Protein AF-0000000086678105 (afdb_homodimer)

Sequence (214 aa):
MTADELATETRRLVDRVSTWTPPRWAASSASGTGTRADRFHALVQELADQAADAEDQPRRAVPRLSPDTALPDQLKVVVADLIAAARDDEARLAVATKRVLTTKRALMTADELATETRRLVDRVSTWTPPRWAASSASGTGTRADRFHALVQELADQAADAEDQPRRAVPRLSPDTALPDQLKVVVADLIAAARDDEARLAVATKRVLTTKRAL

Nearest PDB structures (foldseek):
  2qe9-assembly1_B  TM=5.393E-01  e=2.226E+00  Bacillus subtilis
  2qe9-assembly1_B  TM=5.391E-01  e=1.496E+00  Bacillus subtilis
  2qe9-assembly1_A  TM=7.305E-01  e=9.997E+00  Bacillus subtilis
  7r44-assembly1_d  TM=3.262E-01  e=8.588E+00  Bos taurus

pLDDT: mean 85.92, std 9.72, range [52.38, 96.38]

Foldseek 3Di:
DDPVVVVVVVVVVCVVCVPPDPVQQQPADPVRPGGVVVVVLVVVLVVQCVVCVVVVHDRDRDDPPPPVVCVVVVVVVVVVVCCVVCVPPVVVVVVVVVVVVVVVVVD/DDPVVVVVVVVVVCVVCVPPDPVQQQPADPVRPGGVVVVVLVVVLVVQQVVCVVVVHDRDRDDPPPPVVCVVVVVVVVVVVCCVVCVPPVVVVVVVVVVVVVVVVVD

Radius of gyration: 21.3 Å; Cα contacts (8 Å, |Δi|>4): 276; chains: 2; bounding box: 30×63×46 Å

Solvent-accessible surface area (backbone atoms only — not comparable to full-atom values): 11364 Å² total; per-residue (Å²): 83,48,57,66,56,35,53,51,55,50,51,54,49,38,62,65,54,71,75,57,50,57,68,60,36,62,31,69,19,72,80,69,70,56,23,32,41,52,55,51,50,52,50,40,40,53,41,39,36,51,22,21,56,59,61,75,42,79,71,70,87,66,78,70,56,40,22,62,74,50,46,53,62,51,39,54,49,31,50,52,49,25,38,68,49,36,62,85,38,36,67,62,38,36,54,53,38,50,52,53,54,54,48,61,73,39,95,82,46,56,66,55,34,53,50,56,49,50,53,49,35,61,66,52,71,74,59,50,57,68,59,35,63,30,69,19,72,79,69,71,54,23,34,40,52,57,52,50,50,51,40,39,52,42,37,35,52,21,20,56,60,62,75,40,79,70,68,87,67,78,69,56,40,22,61,72,51,47,55,61,51,40,53,50,30,49,52,49,25,38,69,49,37,63,84,38,37,68,61,37,36,53,51,38,50,52,53,54,54,49,61,72,40,94

Secondary structure (DSSP, 8-state):
--HHHHHHHHHHHHHHHTT--HHHHHSBPTTSSSBHHHHHHHHHHHHHHHHHHHTT----PPP---GGGGHHHHHHHHHHHHHHHTTT-HHHHHHHHHHHHHHHHH-/--HHHHHHHHHHHHHHHTT--HHHHHSBPTTSSSBHHHHHHHHHHHHHHHHHHHTTPPP-PPP---GGGGHHHHHHHHHHHHHHHTTT-HHHHHHHHHHHHHHHHH-

Structure (mmCIF, N/CA/C/O backbone):
data_AF-0000000086678105-model_v1
#
loop_
_entity.id
_entity.type
_entity.pdbx_description
1 polymer 'Uncharacterized protein'
#
loop_
_atom_site.group_PDB
_atom_site.id
_atom_site.type_symbol
_atom_site.label_atom_id
_atom_site.label_alt_id
_atom_site.label_comp_id
_atom_site.label_asym_id
_atom_site.label_entity_id
_atom_site.label_seq_id
_atom_site.pdbx_PDB_ins_code
_atom_site.Cartn_x
_atom_site.Cartn_y
_atom_site.Cartn_z
_atom_site.occupancy
_atom_site.B_iso_or_equiv
_atom_site.auth_seq_id
_atom_site.auth_comp_id
_atom_site.auth_asym_id
_atom_site.auth_atom_id
_atom_site.pdbx_PDB_model_num
ATOM 1 N N . MET A 1 1 ? -5.113 26.906 20.422 1 85.31 1 MET A N 1
ATOM 2 C CA . MET A 1 1 ? -5.41 25.484 20.281 1 85.31 1 MET A CA 1
ATOM 3 C C . MET A 1 1 ? -4.34 24.625 20.953 1 85.31 1 MET A C 1
ATOM 5 O O . MET A 1 1 ? -3.154 24.969 20.906 1 85.31 1 MET A O 1
ATOM 9 N N . THR A 1 2 ? -4.887 23.484 21.562 1 91.06 2 THR A N 1
ATOM 10 C CA . THR A 1 2 ? -3.961 22.703 22.375 1 91.06 2 THR A CA 1
ATOM 11 C C . THR A 1 2 ? -3.543 21.438 21.625 1 91.06 2 THR A C 1
ATOM 13 O O . THR A 1 2 ? -4.152 21.078 20.625 1 91.06 2 THR A O 1
ATOM 16 N N . ALA A 1 3 ? -2.412 20.891 22.188 1 92.56 3 ALA A N 1
ATOM 17 C CA . ALA A 1 3 ? -1.951 19.594 21.703 1 92.56 3 ALA A CA 1
ATOM 18 C C . ALA A 1 3 ? -3.043 18.547 21.828 1 92.56 3 ALA A C 1
ATOM 20 O O . ALA A 1 3 ? -3.219 17.703 20.938 1 92.56 3 ALA A O 1
ATOM 21 N N . ASP A 1 4 ? -3.789 18.625 22.875 1 91.31 4 ASP A N 1
ATOM 22 C CA . ASP A 1 4 ? -4.84 17.641 23.125 1 91.31 4 ASP A CA 1
ATOM 23 C C . ASP A 1 4 ? -5.953 17.75 22.094 1 91.31 4 ASP A C 1
ATOM 25 O O . ASP A 1 4 ? -6.527 16.734 21.672 1 91.31 4 ASP A O 1
ATOM 29 N N . GLU A 1 5 ? -6.324 18.938 21.703 1 92.56 5 GLU A N 1
ATOM 30 C CA . GLU A 1 5 ? -7.355 19.141 20.688 1 92.56 5 GLU A CA 1
ATOM 31 C C . GLU A 1 5 ? -6.922 18.562 19.344 1 92.56 5 GLU A C 1
ATOM 33 O O . GLU A 1 5 ? -7.707 17.906 18.672 1 92.56 5 GLU A O 1
ATOM 38 N N . LEU A 1 6 ? -5.684 18.828 18.984 1 93.88 6 LEU A N 1
ATOM 39 C CA . LEU A 1 6 ? -5.156 18.266 17.75 1 93.88 6 LEU A CA 1
ATOM 40 C C . LEU A 1 6 ? -5.168 16.734 17.797 1 93.88 6 LEU A C 1
ATOM 42 O O . LEU A 1 6 ? -5.613 16.094 16.844 1 93.88 6 LEU A O 1
ATOM 46 N N . ALA A 1 7 ? -4.738 16.141 18.875 1 92 7 ALA A N 1
ATOM 47 C CA . ALA A 1 7 ? -4.723 14.695 19.047 1 92 7 ALA A CA 1
ATOM 48 C C . ALA A 1 7 ? -6.129 14.117 18.953 1 92 7 ALA A C 1
ATOM 50 O O . ALA A 1 7 ? -6.336 13.078 18.312 1 92 7 ALA A O 1
ATOM 51 N N . THR A 1 8 ? -7.145 14.781 19.469 1 93.94 8 THR A N 1
ATOM 52 C CA . THR A 1 8 ? -8.531 14.328 19.469 1 93.94 8 THR A CA 1
ATOM 53 C C . THR A 1 8 ? -9.109 14.344 18.062 1 93.94 8 THR A C 1
ATOM 55 O O . THR A 1 8 ? -9.688 13.352 17.609 1 93.94 8 THR A O 1
ATOM 58 N N . GLU A 1 9 ? -8.914 15.438 17.312 1 93.62 9 GLU A N 1
ATOM 59 C CA . GLU A 1 9 ? -9.461 15.531 15.953 1 93.62 9 GLU A CA 1
ATOM 60 C C . GLU A 1 9 ? -8.758 14.562 15.008 1 93.62 9 GLU A C 1
ATOM 62 O O . GLU A 1 9 ? -9.383 14 14.109 1 93.62 9 GLU A O 1
ATOM 67 N N . THR A 1 10 ? -7.453 14.359 15.289 1 93.69 10 THR A N 1
ATOM 68 C CA . THR A 1 10 ? -6.711 13.375 14.516 1 93.69 10 THR A CA 1
ATOM 69 C C . THR A 1 10 ? -7.262 11.969 14.758 1 93.69 10 THR A C 1
ATOM 71 O O . THR A 1 10 ? -7.496 11.211 13.812 1 93.69 10 THR A O 1
ATOM 74 N N . ARG A 1 11 ? -7.52 11.57 15.961 1 90.5 11 ARG A N 1
ATOM 75 C CA . ARG A 1 11 ? -8.094 10.273 16.297 1 90.5 11 ARG A CA 1
ATOM 76 C C . ARG A 1 11 ? -9.445 10.078 15.625 1 90.5 11 ARG A C 1
ATOM 78 O O . ARG A 1 11 ? -9.727 9.008 15.078 1 90.5 11 ARG A O 1
ATOM 85 N N . ARG A 1 12 ? -10.336 11.07 15.602 1 91.56 12 ARG A N 1
ATOM 86 C CA . ARG A 1 12 ? -11.656 11 14.977 1 91.56 12 ARG A CA 1
ATOM 87 C C . ARG A 1 12 ? -11.531 10.766 13.477 1 91.56 12 ARG A C 1
ATOM 89 O O . ARG A 1 12 ? -12.273 9.961 12.906 1 91.56 12 ARG A O 1
ATOM 96 N N . LEU A 1 13 ? -10.57 11.508 12.891 1 91.94 13 LEU A N 1
ATOM 97 C CA . LEU A 1 13 ? -10.367 11.344 11.453 1 91.94 13 LEU A CA 1
ATOM 98 C C . LEU A 1 13 ? -9.852 9.938 11.141 1 91.94 13 LEU A C 1
ATOM 100 O O . LEU A 1 13 ? -10.352 9.281 10.227 1 91.94 13 LEU A O 1
ATOM 104 N N . VAL A 1 14 ? -8.914 9.469 11.922 1 86.12 14 VAL A N 1
ATOM 105 C CA . VAL A 1 14 ? -8.336 8.148 11.711 1 86.12 14 VAL A CA 1
ATOM 106 C C . VAL A 1 14 ? -9.414 7.082 11.898 1 86.12 14 VAL A C 1
ATOM 108 O O . VAL A 1 14 ? -9.531 6.164 11.078 1 86.12 14 VAL A O 1
ATOM 111 N N . ASP A 1 15 ? -10.273 7.195 12.867 1 85.44 15 ASP A N 1
ATOM 112 C CA . ASP A 1 15 ? -11.367 6.266 13.109 1 85.44 15 ASP A CA 1
ATOM 113 C C . ASP A 1 15 ? -12.32 6.223 11.922 1 85.44 15 ASP A C 1
ATOM 115 O O . ASP A 1 15 ? -12.789 5.148 11.531 1 85.44 15 ASP A O 1
ATOM 119 N N . ARG A 1 16 ? -12.594 7.352 11.336 1 85.94 16 ARG A N 1
ATOM 120 C CA . ARG A 1 16 ? -13.523 7.469 10.211 1 85.94 16 ARG A CA 1
ATOM 121 C C . ARG A 1 16 ? -12.992 6.742 8.984 1 85.94 16 ARG A C 1
ATOM 123 O O . ARG A 1 16 ? -13.742 6.051 8.289 1 85.94 16 ARG A O 1
ATOM 130 N N . VAL A 1 17 ? -11.688 6.859 8.805 1 84.94 17 VAL A N 1
ATOM 131 C CA . VAL A 1 17 ? -11.18 6.359 7.531 1 84.94 17 VAL A CA 1
ATOM 132 C C . VAL A 1 17 ? -10.641 4.941 7.711 1 84.94 17 VAL A C 1
ATOM 134 O O . VAL A 1 17 ? -10.398 4.234 6.727 1 84.94 17 VAL A O 1
ATOM 137 N N . SER A 1 18 ? -10.445 4.477 8.93 1 79.69 18 SER A N 1
ATOM 138 C CA . SER A 1 18 ? -9.852 3.17 9.211 1 79.69 18 SER A CA 1
ATOM 139 C C . SER A 1 18 ? -10.766 2.039 8.75 1 79.69 18 SER A C 1
ATOM 141 O O . SER A 1 18 ? -10.32 0.905 8.57 1 79.69 18 SER A O 1
ATOM 143 N N . THR A 1 19 ? -11.977 2.326 8.367 1 80.19 19 THR A N 1
ATOM 144 C CA . THR A 1 19 ? -12.922 1.299 7.934 1 80.19 19 THR A CA 1
ATOM 145 C C . THR A 1 19 ? -13.07 1.311 6.414 1 80.19 19 THR A C 1
ATOM 147 O O . THR A 1 19 ? -13.844 0.53 5.855 1 80.19 19 THR A O 1
ATOM 150 N N . TRP A 1 20 ? -12.312 2.27 5.852 1 79.81 20 TRP A N 1
ATOM 151 C CA . TRP A 1 20 ? -12.492 2.457 4.414 1 79.81 20 TRP A CA 1
ATOM 152 C C . TRP A 1 20 ? -11.836 1.328 3.631 1 79.81 20 TRP A C 1
ATOM 154 O O . TRP A 1 20 ? -10.75 0.858 4 1 79.81 20 TRP A O 1
ATOM 164 N N . THR A 1 21 ? -12.516 0.932 2.543 1 70.94 21 THR A N 1
ATOM 165 C CA . THR A 1 21 ? -11.977 -0.033 1.587 1 70.94 21 THR A CA 1
ATOM 166 C C . THR A 1 21 ? -11.141 0.666 0.521 1 70.94 21 THR A C 1
ATOM 168 O O . THR A 1 21 ? -11.242 1.882 0.345 1 70.94 21 THR A O 1
ATOM 171 N N . PRO A 1 22 ? -10.273 -0.069 -0.138 1 69.56 22 PRO A N 1
ATOM 172 C CA . PRO A 1 22 ? -9.438 0.517 -1.188 1 69.56 22 PRO A CA 1
ATOM 173 C C . PRO A 1 22 ? -10.25 1.267 -2.24 1 69.56 22 PRO A C 1
ATOM 175 O O . PRO A 1 22 ? -9.891 2.385 -2.621 1 69.56 22 PRO A O 1
ATOM 178 N N . PRO A 1 23 ? -11.422 0.822 -2.746 1 69.12 23 PRO A N 1
ATOM 179 C CA . PRO A 1 23 ? -12.195 1.608 -3.709 1 69.12 23 PRO A CA 1
ATOM 180 C C . PRO A 1 23 ? -12.672 2.941 -3.135 1 69.12 23 PRO A C 1
ATOM 182 O O . PRO A 1 23 ? -12.766 3.932 -3.863 1 69.12 23 PRO A O 1
ATOM 185 N N . ARG A 1 24 ? -12.945 2.963 -1.891 1 79.12 24 ARG A N 1
ATOM 186 C CA . ARG A 1 24 ? -13.367 4.211 -1.265 1 79.12 24 ARG A CA 1
ATOM 187 C C . ARG A 1 24 ? -12.219 5.223 -1.236 1 79.12 24 ARG A C 1
ATOM 189 O O . ARG A 1 24 ? -12.438 6.414 -1.462 1 79.12 24 ARG A O 1
ATOM 196 N N . TRP A 1 25 ? -11.031 4.688 -0.966 1 78.88 25 TRP A N 1
ATOM 197 C CA . TRP A 1 25 ? -9.859 5.547 -1.002 1 78.88 25 TRP A CA 1
ATOM 198 C C . TRP A 1 25 ? -9.602 6.062 -2.414 1 78.88 25 TRP A C 1
ATOM 200 O O . TRP A 1 25 ? -9.195 7.211 -2.598 1 78.88 25 TRP A O 1
ATOM 210 N N . ALA A 1 26 ? -9.859 5.297 -3.348 1 76.25 26 ALA A N 1
ATOM 211 C CA . ALA A 1 26 ? -9.562 5.602 -4.746 1 76.25 26 ALA A CA 1
ATOM 212 C C . ALA A 1 26 ? -10.648 6.492 -5.352 1 76.25 26 ALA A C 1
ATOM 214 O O . ALA A 1 26 ? -10.453 7.074 -6.422 1 76.25 26 ALA A O 1
ATOM 215 N N . ALA A 1 27 ? -11.789 6.598 -4.68 1 81.5 27 ALA A N 1
ATOM 216 C CA . ALA A 1 27 ? -12.875 7.434 -5.184 1 81.5 27 ALA A CA 1
ATOM 217 C C . ALA A 1 27 ? -12.469 8.906 -5.219 1 81.5 27 ALA A C 1
ATOM 219 O O . ALA A 1 27 ? -11.523 9.305 -4.535 1 81.5 27 ALA A O 1
ATOM 220 N N . SER A 1 28 ? -13.133 9.57 -6.055 1 81 28 SER A N 1
ATOM 221 C CA . SER A 1 28 ? -12.867 11 -6.18 1 81 28 SER A CA 1
ATOM 222 C C . SER A 1 28 ? -13.195 11.734 -4.883 1 81 28 SER A C 1
ATOM 224 O O . SER A 1 28 ? -14.172 11.414 -4.203 1 81 28 SER A O 1
ATOM 226 N N . SER A 1 29 ? -12.297 12.711 -4.484 1 76.69 29 SER A N 1
ATOM 227 C CA . SER A 1 29 ? -12.578 13.578 -3.348 1 76.69 29 SER A CA 1
ATOM 228 C C . SER A 1 29 ? -13.734 14.523 -3.652 1 76.69 29 SER A C 1
ATOM 230 O O . SER A 1 29 ? -14.078 14.734 -4.816 1 76.69 29 SER A O 1
ATOM 232 N N . ALA A 1 30 ? -14.375 14.961 -2.682 1 77.25 30 ALA A N 1
ATOM 233 C CA . ALA A 1 30 ? -15.523 15.852 -2.836 1 77.25 30 ALA A CA 1
ATOM 234 C C . ALA A 1 30 ? -15.117 17.141 -3.555 1 77.25 30 ALA A C 1
ATOM 236 O O . ALA A 1 30 ? -15.953 17.781 -4.203 1 77.25 30 ALA A O 1
ATOM 237 N N . SER A 1 31 ? -13.898 17.406 -3.484 1 67.88 31 SER A N 1
ATOM 238 C CA . SER A 1 31 ? -13.438 18.656 -4.102 1 67.88 31 SER A CA 1
ATOM 239 C C . SER A 1 31 ? -13.242 18.484 -5.605 1 67.88 31 SER A C 1
ATOM 241 O O . SER A 1 31 ? -13.07 19.469 -6.328 1 67.88 31 SER A O 1
ATOM 243 N N . GLY A 1 32 ? -13.391 17.25 -6.16 1 68.69 32 GLY A N 1
ATOM 244 C CA . GLY A 1 32 ? -13.336 16.938 -7.578 1 68.69 32 GLY A CA 1
ATOM 245 C C . GLY A 1 32 ? -11.914 16.766 -8.102 1 68.69 32 GLY A C 1
ATOM 246 O O . GLY A 1 32 ? -11.711 16.344 -9.242 1 68.69 32 GLY A O 1
ATOM 247 N N . THR A 1 33 ? -10.891 17.203 -7.301 1 72.94 33 THR A N 1
ATOM 248 C CA . THR A 1 33 ? -9.531 17.031 -7.793 1 72.94 33 THR A CA 1
ATOM 249 C C . THR A 1 33 ? -8.82 15.906 -7.059 1 72.94 33 THR A C 1
ATOM 251 O O . THR A 1 33 ? -8.578 15.992 -5.852 1 72.94 33 THR A O 1
ATOM 254 N N . GLY A 1 34 ? -8.703 14.898 -7.777 1 75.56 34 GLY A N 1
ATOM 255 C CA . GLY A 1 34 ? -7.949 13.773 -7.242 1 75.56 34 GLY A CA 1
ATOM 256 C C . GLY A 1 34 ? -8.805 12.82 -6.422 1 75.56 34 GLY A C 1
ATOM 257 O O . GLY A 1 34 ? -10.016 13 -6.316 1 75.56 34 GLY A O 1
ATOM 258 N N . THR A 1 35 ? -8.172 11.836 -5.773 1 79.19 35 THR A N 1
ATOM 259 C CA . THR A 1 35 ? -8.852 10.828 -4.973 1 79.19 35 THR A CA 1
ATOM 260 C C . THR A 1 35 ? -8.875 11.234 -3.5 1 79.19 35 THR A C 1
ATOM 262 O O . THR A 1 35 ? -8.211 12.195 -3.104 1 79.19 35 THR A O 1
ATOM 265 N N . ARG A 1 36 ? -9.711 10.586 -2.738 1 83.88 36 ARG A N 1
ATOM 266 C CA . ARG A 1 36 ? -9.703 10.773 -1.29 1 83.88 36 ARG A CA 1
ATOM 267 C C . ARG A 1 36 ? -8.328 10.461 -0.705 1 83.88 36 ARG A C 1
ATOM 269 O O . ARG A 1 36 ? -7.875 11.133 0.222 1 83.88 36 ARG A O 1
ATOM 276 N N . ALA A 1 37 ? -7.605 9.5 -1.325 1 82.81 37 ALA A N 1
ATOM 277 C CA . ALA A 1 37 ? -6.254 9.156 -0.895 1 82.81 37 ALA A CA 1
ATOM 278 C C . ALA A 1 37 ? -5.285 10.312 -1.141 1 82.81 37 ALA A C 1
ATOM 280 O O . ALA A 1 37 ? -4.43 10.602 -0.302 1 82.81 37 ALA A O 1
ATOM 281 N N . ASP A 1 38 ? -5.484 10.953 -2.26 1 82.56 38 ASP A N 1
ATOM 282 C CA . ASP A 1 38 ? -4.637 12.102 -2.574 1 82.56 38 ASP A CA 1
ATOM 283 C C . ASP A 1 38 ? -4.812 13.219 -1.543 1 82.56 38 ASP A C 1
ATOM 285 O O . ASP A 1 38 ? -3.834 13.812 -1.095 1 82.56 38 ASP A O 1
ATOM 289 N N . ARG A 1 39 ? -6.062 13.469 -1.242 1 85.5 39 ARG A N 1
ATOM 290 C CA . ARG A 1 39 ? -6.359 14.516 -0.275 1 85.5 39 ARG A CA 1
ATOM 291 C C . ARG A 1 39 ? -5.801 14.172 1.101 1 85.5 39 ARG A C 1
ATOM 293 O O . ARG A 1 39 ? -5.266 15.039 1.795 1 85.5 39 ARG A O 1
ATOM 300 N N . PHE A 1 40 ? -5.922 12.953 1.5 1 87.5 40 PHE A N 1
ATOM 301 C CA . PHE A 1 40 ? -5.406 12.508 2.789 1 87.5 40 PHE A CA 1
ATOM 302 C C . PHE A 1 40 ? -3.885 12.578 2.814 1 87.5 40 PHE A C 1
ATOM 304 O O . PHE A 1 40 ? -3.297 13.047 3.791 1 87.5 40 PHE A O 1
ATOM 311 N N . HIS A 1 41 ? -3.217 12.156 1.75 1 86.81 41 HIS A N 1
ATOM 312 C CA . HIS A 1 41 ? -1.762 12.219 1.661 1 86.81 41 HIS A CA 1
ATOM 313 C C . HIS A 1 41 ? -1.267 13.664 1.729 1 86.81 41 HIS A C 1
ATOM 315 O O . HIS A 1 41 ? -0.236 13.938 2.348 1 86.81 41 HIS A O 1
ATOM 321 N N . ALA A 1 42 ? -1.965 14.57 1.117 1 88.25 42 ALA A N 1
ATOM 322 C CA . ALA A 1 42 ? -1.606 15.984 1.185 1 88.25 42 ALA A CA 1
ATOM 323 C C . ALA A 1 42 ? -1.628 16.484 2.625 1 88.25 42 ALA A C 1
ATOM 325 O O . ALA A 1 42 ? -0.757 17.25 3.033 1 88.25 42 ALA A O 1
ATOM 326 N N . LEU A 1 43 ? -2.639 16.031 3.361 1 92.06 43 LEU A N 1
ATOM 327 C CA . LEU A 1 43 ? -2.684 16.375 4.777 1 92.06 43 LEU A CA 1
ATOM 328 C C . LEU A 1 43 ? -1.451 15.852 5.504 1 92.06 43 LEU A C 1
ATOM 330 O O . LEU A 1 43 ? -0.797 16.594 6.238 1 92.06 43 LEU A O 1
ATOM 334 N N . VAL A 1 44 ? -1.093 14.625 5.32 1 90 44 VAL A N 1
ATOM 335 C CA . VAL A 1 44 ? 0.059 14.008 5.969 1 90 44 VAL A CA 1
ATOM 336 C C . VAL A 1 44 ? 1.324 14.797 5.633 1 90 44 VAL A C 1
ATOM 338 O O . VAL A 1 44 ? 2.109 15.125 6.523 1 90 44 VAL A O 1
ATOM 341 N N . GLN A 1 45 ? 1.49 15.102 4.348 1 89.12 45 GLN A N 1
ATOM 342 C CA . GLN A 1 45 ? 2.664 15.852 3.922 1 89.12 45 GLN A CA 1
ATOM 343 C C . GLN A 1 45 ? 2.719 17.219 4.602 1 89.12 45 GLN A C 1
ATOM 345 O O . GLN A 1 45 ? 3.773 17.641 5.086 1 89.12 45 GLN A O 1
ATOM 350 N N . GLU A 1 46 ? 1.598 17.906 4.594 1 93.94 46 GLU A N 1
ATOM 351 C CA . GLU A 1 46 ? 1.543 19.234 5.195 1 93.94 46 GLU A CA 1
ATOM 352 C C . GLU A 1 46 ? 1.913 19.188 6.672 1 93.94 46 GLU A C 1
ATOM 354 O O . GLU A 1 46 ? 2.664 20.047 7.156 1 93.94 46 GLU A O 1
ATOM 359 N N . LEU A 1 47 ? 1.451 18.234 7.387 1 94.88 47 LEU A N 1
ATOM 360 C CA . LEU A 1 47 ? 1.731 18.172 8.812 1 94.88 47 LEU A CA 1
ATOM 361 C C . LEU A 1 47 ? 3.168 17.719 9.062 1 94.88 47 LEU A C 1
ATOM 363 O O . LEU A 1 47 ? 3.807 18.172 10.016 1 94.88 47 LEU A O 1
ATOM 367 N N . ALA A 1 48 ? 3.701 16.859 8.25 1 92.19 48 ALA A N 1
ATOM 368 C CA . ALA A 1 48 ? 5.117 16.516 8.32 1 92.19 48 ALA A CA 1
ATOM 369 C C . ALA A 1 48 ? 6 17.734 8.102 1 92.19 48 ALA A C 1
ATOM 371 O O . ALA A 1 48 ? 7.004 17.906 8.789 1 92.19 48 ALA A O 1
ATO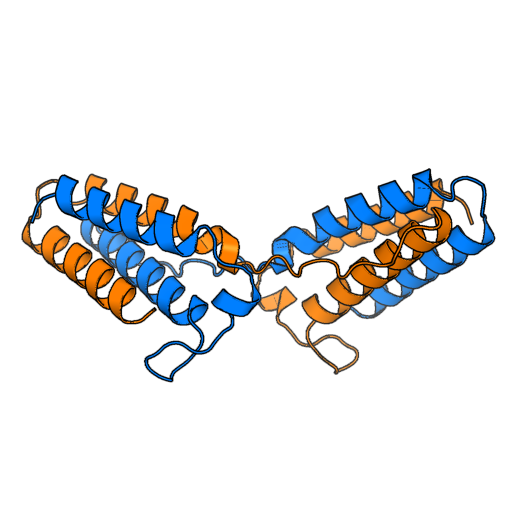M 372 N N . ASP A 1 49 ? 5.598 18.516 7.141 1 93.44 49 ASP A N 1
ATOM 373 C CA . ASP A 1 49 ? 6.328 19.75 6.871 1 93.44 49 ASP A CA 1
ATOM 374 C C . ASP A 1 49 ? 6.32 20.672 8.094 1 93.44 49 ASP A C 1
ATOM 376 O O . ASP A 1 49 ? 7.344 21.266 8.438 1 93.44 49 ASP A O 1
ATOM 380 N N . GLN A 1 50 ? 5.199 20.812 8.711 1 93.31 50 GLN A N 1
ATOM 381 C CA . GLN A 1 50 ? 5.09 21.656 9.898 1 93.31 50 GLN A CA 1
ATOM 382 C C . GLN A 1 50 ? 5.965 21.141 11.031 1 93.31 50 GLN A C 1
ATOM 384 O O . GLN A 1 50 ? 6.578 21.922 11.758 1 93.31 50 GLN A O 1
ATOM 389 N N . ALA A 1 51 ? 6.027 19.844 11.188 1 92.75 51 ALA A N 1
ATOM 390 C CA . ALA A 1 51 ? 6.895 19.25 12.203 1 92.75 51 ALA A CA 1
ATOM 391 C C . ALA A 1 51 ? 8.367 19.5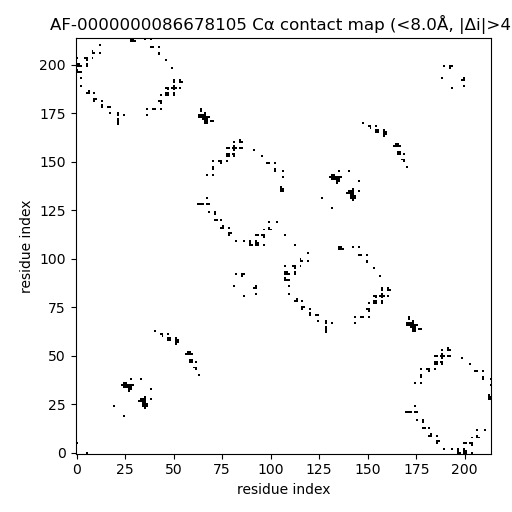31 11.898 1 92.75 51 ALA A C 1
ATOM 393 O O . ALA A 1 51 ? 9.125 19.922 12.797 1 92.75 51 ALA A O 1
ATOM 394 N N . ALA A 1 52 ? 8.703 19.344 10.68 1 92.44 52 ALA A N 1
ATOM 395 C CA . ALA A 1 52 ? 10.078 19.625 10.266 1 92.44 52 ALA A CA 1
ATOM 396 C C . ALA A 1 52 ? 10.438 21.078 10.523 1 92.44 52 ALA A C 1
ATOM 398 O O . ALA A 1 52 ? 11.508 21.375 11.062 1 92.44 52 ALA A O 1
ATOM 399 N N . ASP A 1 53 ? 9.539 22 10.109 1 94.12 53 ASP A N 1
ATOM 400 C CA . ASP A 1 53 ? 9.766 23.438 10.336 1 94.12 53 ASP A CA 1
ATOM 401 C C . ASP A 1 53 ? 9.961 23.734 11.82 1 94.12 53 ASP A C 1
ATOM 403 O O . ASP A 1 53 ? 10.844 24.5 12.188 1 94.12 53 ASP A O 1
ATOM 407 N N . ALA A 1 54 ? 9.156 23.156 12.625 1 92.38 54 ALA A N 1
ATOM 408 C CA . ALA A 1 54 ? 9.203 23.391 14.07 1 92.38 54 ALA A CA 1
ATOM 409 C C . ALA A 1 54 ? 10.531 22.938 14.664 1 92.38 54 ALA A C 1
ATOM 411 O O . ALA A 1 54 ? 11.008 23.516 15.641 1 92.38 54 ALA A O 1
ATOM 412 N N . GLU A 1 55 ? 11.07 21.891 13.992 1 92.88 55 GLU A N 1
ATOM 413 C CA . GLU A 1 55 ? 12.328 21.328 14.477 1 92.88 55 GLU A CA 1
ATOM 414 C C . GLU A 1 55 ? 13.523 21.922 13.727 1 92.88 55 GLU A C 1
ATOM 416 O O . GLU A 1 55 ? 14.664 21.531 13.961 1 92.88 55 GLU A O 1
ATOM 421 N N . ASP A 1 56 ? 13.32 22.828 12.836 1 94.19 56 ASP A N 1
ATOM 422 C CA . ASP A 1 56 ? 14.359 23.406 11.992 1 94.19 56 ASP A CA 1
ATOM 423 C C . ASP A 1 56 ? 15.102 22.328 11.211 1 94.19 56 ASP A C 1
ATOM 425 O O . ASP A 1 56 ? 16.328 22.297 11.203 1 94.19 56 ASP A O 1
ATOM 429 N N . GLN A 1 57 ? 14.32 21.375 10.82 1 90.12 57 GLN A N 1
ATOM 430 C CA . GLN A 1 57 ? 14.82 20.297 9.961 1 90.12 57 GLN A CA 1
ATOM 431 C C . GLN A 1 57 ? 14.336 20.484 8.523 1 90.12 57 GLN A C 1
ATOM 433 O O . GLN A 1 57 ? 13.32 21.141 8.281 1 90.12 57 GLN A O 1
ATOM 438 N N . PRO A 1 58 ? 15.039 20.047 7.535 1 94.06 58 PRO A N 1
ATOM 439 C CA . PRO A 1 58 ? 14.578 20.141 6.148 1 94.06 58 PRO A CA 1
ATOM 440 C C . PRO A 1 58 ? 13.281 19.359 5.914 1 94.06 58 PRO A C 1
ATOM 442 O O . PRO A 1 58 ? 13.086 18.281 6.492 1 94.06 58 PRO A O 1
ATOM 445 N N . ARG A 1 59 ? 12.383 19.984 5.242 1 89.56 59 ARG A N 1
ATOM 446 C CA . ARG A 1 59 ? 11.195 19.266 4.789 1 89.56 59 ARG A CA 1
ATOM 447 C C . ARG A 1 59 ? 11.562 18.109 3.877 1 89.56 59 ARG A C 1
ATOM 449 O O . ARG A 1 59 ? 12.492 18.203 3.078 1 89.56 59 ARG A O 1
ATOM 456 N N . ARG A 1 60 ? 10.93 17 4.156 1 86.19 60 ARG A N 1
ATOM 457 C CA . ARG A 1 60 ? 11.125 15.812 3.33 1 86.19 60 ARG A CA 1
ATOM 458 C C . ARG A 1 60 ? 9.797 15.289 2.791 1 86.19 60 ARG A C 1
ATOM 460 O O . ARG A 1 60 ? 8.758 15.422 3.447 1 86.19 60 ARG A O 1
ATOM 467 N N . ALA A 1 61 ? 9.812 14.797 1.585 1 83.94 61 ALA A N 1
ATOM 468 C CA . ALA A 1 61 ? 8.617 14.18 1.012 1 83.94 61 ALA A CA 1
ATOM 469 C C . ALA A 1 61 ? 8.211 12.938 1.794 1 83.94 61 ALA A C 1
ATOM 471 O O . ALA A 1 61 ? 9.055 12.102 2.123 1 83.94 61 ALA A O 1
ATOM 472 N N . VAL A 1 62 ? 6.902 12.859 2.285 1 78.75 62 VAL A N 1
ATOM 473 C CA . VAL A 1 62 ? 6.387 11.633 2.891 1 78.75 62 VAL A CA 1
ATOM 474 C C . VAL A 1 62 ? 6.121 10.594 1.807 1 78.75 62 VAL A C 1
ATOM 476 O O . VAL A 1 62 ? 5.332 10.828 0.888 1 78.75 62 VAL A O 1
ATOM 479 N N . PRO A 1 63 ? 6.789 9.469 1.922 1 68.25 63 PRO A N 1
ATOM 480 C CA . PRO A 1 63 ? 6.605 8.453 0.882 1 68.25 63 PRO A CA 1
ATOM 481 C C . PRO A 1 63 ? 5.164 7.953 0.797 1 68.25 63 PRO A C 1
ATOM 483 O O . PRO A 1 63 ? 4.488 7.836 1.82 1 68.25 63 PRO A O 1
ATOM 486 N N . ARG A 1 64 ? 4.508 8.031 -0.32 1 63.22 64 ARG A N 1
ATOM 487 C CA . ARG A 1 64 ? 3.23 7.359 -0.524 1 63.22 64 ARG A CA 1
ATOM 488 C C . ARG A 1 64 ? 3.398 5.844 -0.503 1 63.22 64 ARG A C 1
ATOM 490 O O . ARG A 1 64 ? 4.172 5.289 -1.285 1 63.22 64 ARG A O 1
ATOM 497 N N . LEU A 1 65 ? 3.473 5.32 0.688 1 52.44 65 LEU A N 1
ATOM 498 C CA . LEU A 1 65 ? 3.656 3.873 0.743 1 52.44 65 LEU A CA 1
ATOM 499 C C . LEU A 1 65 ? 2.715 3.168 -0.228 1 52.44 65 LEU A C 1
ATOM 501 O O . LEU A 1 65 ? 1.535 3.514 -0.317 1 52.44 65 LEU A O 1
ATOM 505 N N . SER A 1 66 ? 3.168 2.994 -1.303 1 54.06 66 SER A N 1
ATOM 506 C CA . SER A 1 66 ? 2.41 2.312 -2.346 1 54.06 66 SER A CA 1
ATOM 507 C C . SER A 1 66 ? 1.962 0.928 -1.89 1 54.06 66 SER A C 1
ATOM 509 O O . SER A 1 66 ? 2.74 0.185 -1.288 1 54.06 66 SER A O 1
ATOM 511 N N . PRO A 1 67 ? 0.669 0.717 -1.769 1 59.09 67 PRO A N 1
ATOM 512 C CA . PRO A 1 67 ? 0.195 -0.657 -1.585 1 59.09 67 PRO A CA 1
ATOM 513 C C . PRO A 1 67 ? 1.042 -1.68 -2.338 1 59.09 67 PRO A C 1
ATOM 515 O O . PRO A 1 67 ? 1.089 -2.852 -1.955 1 59.09 67 PRO A O 1
ATOM 518 N N . ASP A 1 68 ? 1.813 -1.205 -3.299 1 65.94 68 ASP A N 1
ATOM 519 C CA . ASP A 1 68 ? 2.617 -2.082 -4.145 1 65.94 68 ASP A CA 1
ATOM 520 C C . ASP A 1 68 ? 3.766 -2.705 -3.357 1 65.94 68 ASP A C 1
ATOM 522 O O . ASP A 1 68 ? 4.203 -3.816 -3.662 1 65.94 68 ASP A O 1
ATOM 526 N N . THR A 1 69 ? 3.99 -2.082 -2.135 1 68.19 69 THR A N 1
ATOM 527 C CA . THR A 1 69 ? 5.109 -2.594 -1.354 1 68.19 69 THR A CA 1
ATOM 528 C C . THR A 1 69 ? 4.711 -3.852 -0.589 1 68.19 69 THR A C 1
ATOM 530 O O . THR A 1 69 ? 5.57 -4.598 -0.118 1 68.19 69 THR A O 1
ATOM 533 N N . ALA A 1 70 ? 3.488 -4.172 -0.531 1 71.62 70 ALA A N 1
ATOM 534 C CA . ALA A 1 70 ? 3.025 -5.383 0.137 1 71.62 70 ALA A CA 1
ATOM 535 C C . ALA A 1 70 ? 2.91 -6.543 -0.849 1 71.62 70 ALA A C 1
ATOM 537 O O . ALA A 1 70 ? 2.773 -7.699 -0.443 1 71.62 70 ALA A O 1
ATOM 538 N N . LEU A 1 71 ? 3.059 -6.246 -2.15 1 80.31 71 LEU A N 1
ATOM 539 C CA . LEU A 1 71 ? 2.82 -7.238 -3.191 1 80.31 71 LEU A CA 1
ATOM 540 C C . LEU A 1 71 ? 3.801 -8.398 -3.068 1 80.31 71 LEU A C 1
ATOM 542 O O . LEU A 1 71 ? 3.414 -9.562 -3.215 1 80.31 71 LEU A O 1
ATOM 546 N N . PRO A 1 72 ? 5.09 -8.188 -2.688 1 83.12 72 PRO A N 1
ATOM 547 C CA . PRO A 1 72 ? 6 -9.328 -2.543 1 83.12 72 PRO A CA 1
ATOM 548 C C . PRO A 1 72 ? 5.562 -10.289 -1.444 1 83.12 72 PRO A C 1
ATOM 550 O O . PRO A 1 72 ? 5.594 -11.508 -1.642 1 83.12 72 PRO A O 1
ATOM 553 N N . ASP A 1 73 ? 5.055 -9.812 -0.281 1 80.75 73 ASP A N 1
ATOM 554 C CA . ASP A 1 73 ? 4.59 -10.664 0.804 1 80.75 73 ASP A CA 1
ATOM 555 C C . ASP A 1 73 ? 3.311 -11.406 0.41 1 80.75 73 ASP A C 1
ATOM 557 O O . ASP A 1 73 ? 3.113 -12.562 0.789 1 80.75 73 ASP A O 1
ATOM 561 N N . GLN A 1 74 ? 2.416 -10.711 -0.323 1 82.38 74 GLN A N 1
ATOM 562 C CA . GLN A 1 74 ? 1.217 -11.375 -0.825 1 82.38 74 GLN A CA 1
ATOM 563 C C . GLN A 1 74 ? 1.572 -12.508 -1.786 1 82.38 74 GLN A C 1
ATOM 565 O O . GLN A 1 74 ? 0.96 -13.578 -1.749 1 82.38 74 GLN A O 1
ATOM 570 N N . LEU A 1 75 ? 2.609 -12.305 -2.65 1 89.62 75 LEU A N 1
ATOM 571 C CA . LEU A 1 75 ? 3.057 -13.367 -3.545 1 89.62 75 LEU A CA 1
ATOM 572 C C . LEU A 1 75 ? 3.537 -14.578 -2.754 1 89.62 75 LEU A C 1
ATOM 574 O O . LEU A 1 75 ? 3.186 -15.719 -3.076 1 89.62 75 LEU A O 1
ATOM 578 N N . LYS A 1 76 ? 4.258 -14.422 -1.614 1 91.12 76 LYS A N 1
ATOM 579 C CA . LYS A 1 76 ? 4.719 -15.523 -0.783 1 91.12 76 LYS A CA 1
ATOM 580 C C . LYS A 1 76 ? 3.545 -16.328 -0.24 1 91.12 76 LYS A C 1
ATOM 582 O O . LYS A 1 76 ? 3.568 -17.562 -0.261 1 91.12 76 LYS A O 1
ATOM 587 N N . VAL A 1 77 ? 2.527 -15.664 0.105 1 86.75 77 VAL A N 1
ATOM 588 C CA . VAL A 1 77 ? 1.39 -16.312 0.738 1 86.75 77 VAL A CA 1
ATOM 589 C C . VAL A 1 77 ? 0.632 -17.156 -0.296 1 86.75 77 VAL A C 1
ATOM 591 O O . VAL A 1 77 ? 0.332 -18.328 -0.061 1 86.75 77 VAL A O 1
ATOM 594 N N . VAL A 1 78 ? 0.339 -16.547 -1.459 1 91.56 78 VAL A N 1
ATOM 595 C CA . VAL A 1 78 ? -0.471 -17.266 -2.434 1 91.56 78 VAL A CA 1
ATOM 596 C C . VAL A 1 78 ? 0.32 -18.453 -2.988 1 91.56 78 VAL A C 1
ATOM 598 O O . VAL A 1 78 ? -0.254 -19.5 -3.307 1 91.56 78 VAL A O 1
ATOM 601 N N . VAL A 1 79 ? 1.623 -18.328 -3.082 1 94.69 79 VAL A N 1
ATOM 602 C CA . VAL A 1 79 ? 2.449 -19.438 -3.551 1 94.69 79 VAL A CA 1
ATOM 603 C C . VAL A 1 79 ? 2.49 -20.531 -2.49 1 94.69 79 VAL A C 1
ATOM 605 O O . VAL A 1 79 ? 2.385 -21.719 -2.812 1 94.69 79 VAL A O 1
ATOM 608 N N . ALA A 1 80 ? 2.613 -20.188 -1.179 1 93.25 80 ALA A N 1
ATOM 609 C CA . ALA A 1 80 ? 2.557 -21.172 -0.1 1 93.25 80 ALA A CA 1
ATOM 610 C C . ALA A 1 80 ? 1.232 -21.922 -0.115 1 93.25 80 ALA A C 1
ATOM 612 O O . ALA A 1 80 ? 1.207 -23.141 0.045 1 93.25 80 ALA A O 1
ATOM 613 N N . ASP A 1 81 ? 0.15 -21.203 -0.29 1 90.62 81 ASP A N 1
ATOM 614 C CA . ASP A 1 81 ? -1.165 -21.828 -0.38 1 90.62 81 ASP A CA 1
ATOM 615 C C . ASP A 1 81 ? -1.232 -22.797 -1.561 1 90.62 81 ASP A C 1
ATOM 617 O O . ASP A 1 81 ? -1.774 -23.891 -1.438 1 90.62 81 ASP A O 1
ATOM 621 N N . LEU A 1 82 ? -0.741 -22.375 -2.742 1 94.69 82 LEU A N 1
ATOM 622 C CA . LEU A 1 82 ? -0.757 -23.203 -3.941 1 94.69 82 LEU A CA 1
ATOM 623 C C . LEU A 1 82 ? 0.076 -24.469 -3.742 1 94.69 82 LEU A C 1
ATOM 625 O O . LEU A 1 82 ? -0.358 -25.562 -4.098 1 94.69 82 LEU A O 1
ATOM 629 N N . ILE A 1 83 ? 1.215 -24.297 -3.178 1 95.06 83 ILE A N 1
ATOM 630 C CA . ILE A 1 83 ? 2.084 -25.438 -2.924 1 95.06 83 ILE A CA 1
ATOM 631 C C . ILE A 1 83 ? 1.384 -26.438 -1.991 1 95.06 83 ILE A C 1
ATOM 633 O O . ILE A 1 83 ? 1.416 -27.641 -2.221 1 95.06 83 ILE A O 1
ATOM 637 N N . ALA A 1 84 ? 0.752 -25.891 -0.964 1 93.5 84 ALA A N 1
ATOM 638 C CA . ALA A 1 84 ? 0.024 -26.734 -0.022 1 93.5 84 ALA A CA 1
ATOM 639 C C . ALA A 1 84 ? -1.116 -27.469 -0.715 1 93.5 84 ALA A C 1
ATOM 641 O O . ALA A 1 84 ? -1.325 -28.672 -0.482 1 93.5 84 ALA A O 1
ATOM 642 N N . ALA A 1 85 ? -1.812 -26.797 -1.555 1 93.12 85 ALA A N 1
ATOM 643 C CA . ALA A 1 85 ? -3.014 -27.344 -2.186 1 93.12 85 ALA A CA 1
ATOM 644 C C . ALA A 1 85 ? -2.654 -28.297 -3.322 1 93.12 85 ALA A C 1
ATOM 646 O O . ALA A 1 85 ? -3.422 -29.203 -3.643 1 93.12 85 ALA A O 1
ATOM 647 N N . ALA A 1 86 ? -1.496 -28.109 -3.938 1 94.56 86 ALA A N 1
ATOM 648 C CA . ALA A 1 86 ? -1.174 -28.828 -5.172 1 94.56 86 ALA A CA 1
ATOM 649 C C . ALA A 1 86 ? 0.169 -29.547 -5.055 1 94.56 86 ALA A C 1
ATOM 651 O O . ALA A 1 86 ? 0.89 -29.688 -6.043 1 94.56 86 ALA A O 1
ATOM 652 N N . ARG A 1 87 ? 0.522 -29.922 -3.895 1 91.56 87 ARG A N 1
ATOM 653 C CA . ARG A 1 87 ? 1.847 -30.438 -3.586 1 91.56 87 ARG A CA 1
ATOM 654 C C . ARG A 1 87 ? 2.236 -31.547 -4.562 1 91.56 87 ARG A C 1
ATOM 656 O O . ARG A 1 87 ? 3.391 -31.625 -4.988 1 91.56 87 ARG A O 1
ATOM 663 N N . ASP A 1 88 ? 1.231 -32.375 -5.051 1 92.62 88 ASP A N 1
ATOM 664 C CA . ASP A 1 88 ? 1.552 -33.531 -5.887 1 92.62 88 ASP A CA 1
ATOM 665 C C . ASP A 1 88 ? 1.069 -33.312 -7.32 1 92.62 88 ASP A C 1
ATOM 667 O O . ASP A 1 88 ? 1.065 -34.25 -8.117 1 92.62 88 ASP A O 1
ATOM 671 N N . ASP A 1 89 ? 0.621 -32.188 -7.672 1 94.12 89 ASP A N 1
ATOM 672 C CA . ASP A 1 89 ? 0.168 -31.828 -9.008 1 94.12 89 ASP A CA 1
ATOM 673 C C . ASP A 1 89 ? 1.274 -31.109 -9.781 1 94.12 89 ASP A C 1
ATOM 675 O O . ASP A 1 89 ? 1.277 -29.891 -9.891 1 94.12 89 ASP A O 1
ATOM 679 N N . GLU A 1 90 ? 2.139 -31.906 -10.391 1 95.31 90 GLU A N 1
ATOM 680 C CA . GLU A 1 90 ? 3.338 -31.391 -11.047 1 95.31 90 GLU A CA 1
ATOM 681 C C . GLU A 1 90 ? 2.979 -30.469 -12.211 1 95.31 90 GLU A C 1
ATOM 683 O O . GLU A 1 90 ? 3.676 -29.484 -12.469 1 95.31 90 GLU A O 1
ATOM 688 N N . ALA A 1 91 ? 1.898 -30.828 -12.898 1 95.75 91 ALA A N 1
ATOM 689 C CA . ALA A 1 91 ? 1.493 -30.016 -14.031 1 95.75 91 ALA A CA 1
ATOM 690 C C . ALA A 1 91 ? 1.082 -28.609 -13.578 1 95.75 91 ALA A C 1
ATOM 692 O O . ALA A 1 91 ? 1.461 -27.609 -14.195 1 95.75 91 ALA A O 1
ATOM 693 N N . ARG A 1 92 ? 0.312 -28.578 -12.516 1 93.94 92 ARG A N 1
ATOM 694 C CA . ARG A 1 92 ? -0.132 -27.297 -11.977 1 93.94 92 ARG A CA 1
ATOM 695 C C . ARG A 1 92 ? 1.048 -26.469 -11.469 1 93.94 92 ARG A C 1
ATOM 697 O O . ARG A 1 92 ? 1.12 -25.266 -11.703 1 93.94 92 ARG A O 1
ATOM 704 N N . LEU A 1 93 ? 1.971 -27.094 -10.844 1 96.38 93 LEU A N 1
ATOM 705 C CA . LEU A 1 93 ? 3.152 -26.406 -10.336 1 96.38 93 LEU A CA 1
ATOM 706 C C . LEU A 1 93 ? 4.043 -25.922 -11.477 1 96.38 93 LEU A C 1
ATOM 708 O O . LEU A 1 93 ? 4.664 -24.859 -11.375 1 96.38 93 LEU A O 1
ATOM 712 N N . ALA A 1 94 ? 4.078 -26.641 -12.594 1 96.31 94 ALA A N 1
ATOM 713 C CA . ALA A 1 94 ? 4.844 -26.234 -13.766 1 96.31 94 ALA A CA 1
ATOM 714 C C . ALA A 1 94 ? 4.266 -24.953 -14.375 1 96.31 94 ALA A C 1
ATOM 716 O O . ALA A 1 94 ? 5.008 -24.047 -14.766 1 96.31 94 ALA A O 1
ATOM 717 N N . VAL A 1 95 ? 2.965 -24.875 -14.469 1 94.81 95 VAL A N 1
ATOM 718 C CA . VAL A 1 95 ? 2.295 -23.703 -15.016 1 94.81 95 VAL A CA 1
ATOM 719 C C . VAL A 1 95 ? 2.588 -22.484 -14.133 1 94.81 95 VAL A C 1
ATOM 721 O O . VAL A 1 95 ? 2.92 -21.406 -14.641 1 94.81 95 VAL A O 1
ATOM 724 N N . ALA A 1 96 ? 2.482 -22.688 -12.844 1 95.88 96 ALA A N 1
ATOM 725 C CA . ALA A 1 96 ? 2.758 -21.609 -11.898 1 95.88 96 ALA A CA 1
ATOM 726 C C . ALA A 1 96 ? 4.199 -21.109 -12.031 1 95.88 96 ALA A C 1
ATOM 728 O O . ALA A 1 96 ? 4.449 -19.906 -12.062 1 95.88 96 ALA A O 1
ATOM 729 N N . THR A 1 97 ? 5.156 -22 -12.094 1 96 97 THR A N 1
ATOM 730 C CA . THR A 1 97 ? 6.562 -21.641 -12.227 1 96 97 THR A CA 1
ATOM 731 C C . THR A 1 97 ? 6.809 -20.859 -13.516 1 96 97 THR A C 1
ATOM 733 O O . THR A 1 97 ? 7.531 -19.875 -13.516 1 96 97 THR A O 1
ATOM 736 N N . LYS A 1 98 ? 6.191 -21.297 -14.578 1 94.94 98 LYS A N 1
ATOM 737 C CA . LYS A 1 98 ? 6.309 -20.594 -15.844 1 94.94 98 LYS A CA 1
ATOM 738 C C . LYS A 1 98 ? 5.793 -19.156 -15.727 1 94.94 98 LYS A C 1
ATOM 740 O O . LYS A 1 98 ? 6.395 -18.234 -16.266 1 94.94 98 LYS A O 1
ATOM 745 N N . ARG A 1 99 ? 4.703 -18.953 -15.016 1 94 99 ARG A N 1
ATOM 746 C CA . ARG A 1 99 ? 4.129 -17.625 -14.82 1 94 99 ARG A CA 1
ATOM 747 C C . ARG A 1 99 ? 5.07 -16.734 -14.016 1 94 99 ARG A C 1
ATOM 749 O O . ARG A 1 99 ? 5.254 -15.555 -14.336 1 94 99 ARG A O 1
ATOM 756 N N . VAL A 1 100 ? 5.711 -17.25 -12.992 1 93.81 100 VAL A N 1
ATOM 757 C CA . VAL A 1 100 ? 6.68 -16.516 -12.188 1 93.81 100 VAL A CA 1
ATOM 758 C C . VAL A 1 100 ? 7.855 -16.094 -13.062 1 93.81 100 VAL A C 1
ATOM 760 O O . VAL A 1 100 ? 8.266 -14.93 -13.039 1 93.81 100 VAL A O 1
ATOM 763 N N . LEU A 1 101 ? 8.336 -16.953 -13.922 1 93.5 101 LEU A N 1
ATOM 764 C CA . LEU A 1 101 ? 9.484 -16.688 -14.773 1 93.5 101 LEU A CA 1
ATOM 765 C C . LEU A 1 101 ? 9.141 -15.648 -15.836 1 93.5 101 LEU A C 1
ATOM 767 O O . LEU A 1 101 ? 9.945 -14.766 -16.141 1 93.5 101 LEU A O 1
ATOM 771 N N . THR A 1 102 ? 7.941 -15.773 -16.438 1 91 102 THR A N 1
ATOM 772 C CA . THR A 1 102 ? 7.496 -14.805 -17.422 1 91 102 THR A CA 1
ATOM 773 C C . THR A 1 102 ? 7.391 -13.414 -16.812 1 91 102 THR A C 1
ATOM 775 O O . THR A 1 102 ? 7.805 -12.43 -17.438 1 91 102 THR A O 1
ATOM 778 N N . THR A 1 103 ? 6.883 -13.352 -15.578 1 90.19 103 THR A N 1
ATOM 779 C CA . THR A 1 103 ? 6.762 -12.062 -14.898 1 90.19 103 THR A CA 1
ATOM 780 C C . THR A 1 103 ? 8.141 -11.484 -14.602 1 90.19 103 THR A C 1
ATOM 782 O O . THR A 1 103 ? 8.367 -10.281 -14.773 1 90.19 103 THR A O 1
ATOM 785 N N . LYS A 1 104 ? 9.07 -12.273 -14.125 1 86.12 104 LYS A N 1
ATOM 786 C CA . LYS A 1 104 ? 10.438 -11.859 -13.852 1 86.12 104 LYS A CA 1
ATOM 787 C C . LYS A 1 104 ? 11.062 -11.188 -15.07 1 86.12 104 LYS A C 1
ATOM 789 O O . LYS A 1 104 ? 11.719 -10.156 -14.953 1 86.12 104 LYS A O 1
ATOM 794 N N . ARG A 1 105 ? 10.742 -11.695 -16.25 1 86.94 105 ARG A N 1
ATOM 795 C CA . ARG A 1 105 ? 11.312 -11.18 -17.5 1 86.94 105 ARG A CA 1
ATOM 796 C C . ARG A 1 105 ? 10.664 -9.859 -17.891 1 86.94 105 ARG A C 1
ATOM 798 O O . ARG A 1 105 ? 11.305 -9.008 -18.516 1 86.94 105 ARG A O 1
ATOM 805 N N . ALA A 1 106 ? 9.422 -9.766 -17.516 1 83.06 106 ALA A N 1
ATOM 806 C CA . ALA A 1 106 ? 8.633 -8.617 -17.969 1 83.06 106 ALA A CA 1
ATOM 807 C C . ALA A 1 106 ? 8.875 -7.406 -17.062 1 83.06 106 ALA A C 1
ATOM 809 O O . ALA A 1 106 ? 8.555 -6.277 -17.438 1 83.06 106 ALA A O 1
ATOM 810 N N . LEU A 1 107 ? 9.328 -7.637 -15.914 1 82.38 107 LEU A N 1
ATOM 811 C CA . LEU A 1 107 ? 9.523 -6.547 -14.961 1 82.38 107 LEU A CA 1
ATOM 812 C C . LEU A 1 107 ? 10.867 -5.867 -15.188 1 82.38 107 LEU A C 1
ATOM 814 O O . LEU A 1 107 ? 10.984 -4.645 -15.07 1 82.38 107 LEU A O 1
ATOM 818 N N . MET B 1 1 ? 7.512 -30.281 -12.781 1 85.62 1 MET B N 1
ATOM 819 C CA . MET B 1 1 ? 8.031 -29.219 -11.922 1 85.62 1 MET B CA 1
ATOM 820 C C . MET B 1 1 ? 7.633 -29.469 -10.469 1 85.62 1 MET B C 1
ATOM 822 O O . MET B 1 1 ? 6.52 -29.922 -10.195 1 85.62 1 MET B O 1
ATOM 826 N N . THR B 1 2 ? 8.656 -29.078 -9.586 1 91.38 2 THR B N 1
ATOM 827 C CA . THR B 1 2 ? 8.43 -29.406 -8.188 1 91.38 2 THR B CA 1
ATOM 828 C C . THR B 1 2 ? 8.031 -28.172 -7.391 1 91.38 2 THR B C 1
ATOM 830 O O . THR B 1 2 ? 8.172 -27.047 -7.871 1 91.38 2 THR B O 1
ATOM 833 N N . ALA B 1 3 ? 7.445 -28.531 -6.195 1 92.69 3 ALA B N 1
ATOM 834 C CA . ALA B 1 3 ? 7.129 -27.469 -5.238 1 92.69 3 ALA B CA 1
ATOM 835 C C . ALA B 1 3 ? 8.375 -26.672 -4.883 1 92.69 3 ALA B C 1
ATOM 837 O O . ALA B 1 3 ? 8.312 -25.438 -4.754 1 92.69 3 ALA B O 1
ATOM 838 N N . ASP B 1 4 ? 9.469 -27.312 -4.785 1 91.38 4 ASP B N 1
ATOM 839 C CA . ASP B 1 4 ? 10.719 -26.656 -4.418 1 91.38 4 ASP B CA 1
ATOM 840 C C . ASP B 1 4 ? 11.164 -25.688 -5.504 1 91.38 4 ASP B C 1
ATOM 842 O O . ASP B 1 4 ? 11.703 -24.609 -5.203 1 91.38 4 ASP B O 1
ATOM 846 N N . GLU B 1 5 ? 11.016 -26.047 -6.758 1 92.69 5 GLU B N 1
ATOM 847 C CA . GLU B 1 5 ? 11.375 -25.156 -7.863 1 92.69 5 GLU B CA 1
ATOM 848 C C . GLU B 1 5 ? 10.516 -23.891 -7.863 1 92.69 5 GLU B C 1
ATOM 850 O O . GLU B 1 5 ? 11.031 -22.797 -8.047 1 92.69 5 GLU B O 1
ATOM 855 N N . LEU B 1 6 ? 9.234 -24.078 -7.656 1 93.94 6 LEU B N 1
ATOM 856 C CA . LEU B 1 6 ? 8.344 -22.922 -7.57 1 93.94 6 LEU B CA 1
ATOM 857 C C . LEU B 1 6 ? 8.734 -22.016 -6.406 1 93.94 6 LEU B C 1
ATOM 859 O O . LEU B 1 6 ? 8.836 -20.797 -6.566 1 93.94 6 LEU B O 1
ATOM 863 N N . ALA B 1 7 ? 9.008 -22.578 -5.246 1 92.06 7 ALA B N 1
ATOM 864 C CA . ALA B 1 7 ? 9.414 -21.812 -4.07 1 92.06 7 ALA B CA 1
ATOM 865 C C . ALA B 1 7 ? 10.711 -21.047 -4.336 1 92.06 7 ALA B C 1
ATOM 867 O O . ALA B 1 7 ? 10.836 -19.875 -3.949 1 92.06 7 ALA B O 1
ATOM 868 N N . THR B 1 8 ? 11.656 -21.609 -5.059 1 93.81 8 THR B N 1
ATOM 869 C CA . THR B 1 8 ? 12.953 -21 -5.355 1 93.81 8 THR B CA 1
ATOM 870 C C . THR B 1 8 ? 12.781 -19.812 -6.297 1 93.81 8 THR B C 1
ATOM 872 O O . THR B 1 8 ? 13.305 -18.734 -6.031 1 93.81 8 THR B O 1
ATOM 875 N N . GLU B 1 9 ? 12.023 -19.969 -7.395 1 93.69 9 GLU B N 1
ATOM 876 C CA . GLU B 1 9 ? 11.844 -18.875 -8.352 1 93.69 9 GLU B CA 1
ATOM 877 C C . GLU B 1 9 ? 11.031 -17.734 -7.738 1 93.69 9 GLU B C 1
ATOM 879 O O . GLU B 1 9 ? 11.273 -16.562 -8.039 1 93.69 9 GLU B O 1
ATOM 884 N N . THR B 1 10 ? 10.086 -18.125 -6.852 1 93.56 10 THR B N 1
ATOM 885 C CA . THR B 1 10 ? 9.32 -17.109 -6.133 1 93.56 10 THR B CA 1
ATOM 886 C C . THR B 1 10 ? 10.234 -16.297 -5.211 1 93.56 10 THR B C 1
ATOM 888 O O . THR B 1 10 ? 10.18 -15.07 -5.199 1 93.56 10 THR B O 1
ATOM 891 N N . ARG B 1 11 ? 11.117 -16.906 -4.473 1 90.5 11 ARG B N 1
ATOM 892 C CA . ARG B 1 11 ? 12.07 -16.219 -3.604 1 90.5 11 ARG B CA 1
ATOM 893 C C . ARG B 1 11 ? 12.961 -15.281 -4.402 1 90.5 11 ARG B C 1
ATOM 895 O O . ARG B 1 11 ? 13.195 -14.141 -3.99 1 90.5 11 ARG B O 1
ATOM 902 N N . ARG B 1 12 ? 13.469 -15.656 -5.574 1 91.38 12 ARG B N 1
ATOM 903 C CA . ARG B 1 12 ? 14.32 -14.828 -6.422 1 91.38 12 ARG B CA 1
ATOM 904 C C . ARG B 1 12 ? 13.578 -13.586 -6.898 1 91.38 12 ARG B C 1
ATOM 906 O O . ARG B 1 12 ? 14.141 -12.484 -6.906 1 91.38 12 ARG B O 1
ATOM 913 N N . LEU B 1 13 ? 12.297 -13.836 -7.277 1 92 13 LEU B N 1
ATOM 914 C CA . LEU B 1 13 ? 11.492 -12.703 -7.73 1 92 13 LEU B CA 1
ATOM 915 C C . LEU B 1 13 ? 11.234 -11.727 -6.59 1 92 13 LEU B C 1
ATOM 917 O O . LEU B 1 13 ? 11.391 -10.516 -6.758 1 92 13 LEU B O 1
ATOM 921 N N . VAL B 1 14 ? 10.906 -12.234 -5.43 1 86.06 14 VAL B N 1
ATOM 922 C CA . VAL B 1 14 ? 10.633 -11.406 -4.266 1 86.06 14 VAL B CA 1
ATOM 923 C C . VAL B 1 14 ? 11.891 -10.625 -3.873 1 86.06 14 VAL B C 1
ATOM 925 O O . VAL B 1 14 ? 11.828 -9.422 -3.621 1 86.06 14 VAL B O 1
ATOM 928 N N . ASP B 1 15 ? 13.047 -11.227 -3.895 1 85.38 15 ASP B N 1
ATOM 929 C CA . ASP B 1 15 ? 14.312 -10.57 -3.59 1 85.38 15 ASP B CA 1
ATOM 930 C C . ASP B 1 15 ? 14.586 -9.422 -4.559 1 85.38 15 ASP B C 1
ATOM 932 O O . ASP B 1 15 ? 15.062 -8.359 -4.152 1 85.38 15 ASP B O 1
ATOM 936 N N . ARG B 1 16 ? 14.281 -9.617 -5.812 1 86 16 ARG B N 1
ATOM 937 C CA . ARG B 1 16 ? 14.539 -8.625 -6.855 1 86 16 ARG B CA 1
ATOM 938 C C . ARG B 1 16 ? 13.688 -7.379 -6.645 1 86 16 ARG B C 1
ATOM 940 O O . ARG B 1 16 ? 14.164 -6.258 -6.816 1 86 16 ARG B O 1
ATOM 947 N N . VAL B 1 17 ? 12.453 -7.621 -6.207 1 84.81 17 VAL B N 1
ATOM 948 C CA . VAL B 1 17 ? 11.547 -6.473 -6.199 1 84.81 17 VAL B CA 1
ATOM 949 C C . VAL B 1 17 ? 11.5 -5.867 -4.797 1 84.81 17 VAL B C 1
ATOM 951 O O . VAL B 1 17 ? 10.984 -4.762 -4.613 1 84.81 17 VAL B O 1
ATOM 954 N N . SER B 1 18 ? 12.016 -6.547 -3.773 1 79.88 18 SER B N 1
ATOM 955 C CA . SER B 1 18 ? 11.93 -6.109 -2.385 1 79.88 18 SER B CA 1
ATOM 956 C C . SER B 1 18 ? 12.742 -4.84 -2.154 1 79.88 18 SER B C 1
ATOM 958 O O . SER B 1 18 ? 12.516 -4.125 -1.177 1 79.88 18 SER B O 1
ATOM 960 N N . THR B 1 19 ? 13.539 -4.422 -3.096 1 80 19 THR B N 1
ATOM 961 C CA . THR B 1 19 ? 14.367 -3.227 -2.938 1 80 19 THR B CA 1
ATOM 962 C C . THR B 1 19 ? 13.781 -2.062 -3.734 1 80 19 THR B C 1
ATOM 964 O O . THR B 1 19 ? 14.367 -0.974 -3.766 1 80 19 THR B O 1
ATOM 967 N N . TRP B 1 20 ? 12.664 -2.432 -4.391 1 80.06 20 TRP B N 1
ATOM 968 C CA . TRP B 1 20 ? 12.109 -1.424 -5.293 1 80.06 20 TRP B CA 1
ATOM 969 C C . TRP B 1 20 ? 11.438 -0.302 -4.508 1 80.06 20 TRP B C 1
ATOM 971 O O . TRP B 1 20 ? 10.789 -0.552 -3.488 1 80.06 20 TRP B O 1
ATOM 981 N N . THR B 1 21 ? 11.625 0.928 -5.023 1 70.81 21 THR B N 1
ATOM 982 C CA . THR B 1 21 ? 10.953 2.111 -4.504 1 70.81 21 THR B CA 1
ATOM 983 C C . THR B 1 21 ? 9.578 2.281 -5.148 1 70.81 21 THR B C 1
ATOM 985 O O . THR B 1 21 ? 9.305 1.691 -6.195 1 70.81 21 THR B O 1
ATOM 988 N N . PRO B 1 22 ? 8.695 3.021 -4.516 1 69.56 22 PRO B N 1
ATOM 989 C CA . PRO B 1 22 ? 7.359 3.248 -5.066 1 69.56 22 PRO B CA 1
ATOM 990 C C . PRO B 1 22 ? 7.395 3.777 -6.5 1 69.56 22 PRO B C 1
ATOM 992 O O . PRO B 1 22 ? 6.656 3.291 -7.359 1 69.56 22 PRO B O 1
ATOM 995 N N . PRO B 1 23 ? 8.266 4.695 -6.945 1 69.31 23 PRO B N 1
ATOM 996 C CA . PRO B 1 23 ? 8.305 5.125 -8.344 1 69.31 23 PRO B CA 1
ATOM 997 C C . PRO B 1 23 ? 8.664 3.992 -9.297 1 69.31 23 PRO B C 1
ATOM 999 O O . PRO B 1 23 ? 8.188 3.955 -10.43 1 69.31 23 PRO B O 1
ATOM 1002 N N . ARG B 1 24 ? 9.477 3.107 -8.859 1 79.12 24 ARG B N 1
ATOM 1003 C CA . ARG B 1 24 ? 9.836 1.973 -9.703 1 79.12 24 ARG B CA 1
ATOM 1004 C C . ARG B 1 24 ? 8.641 1.052 -9.922 1 79.12 24 ARG B C 1
ATOM 1006 O O . ARG B 1 24 ? 8.445 0.536 -11.023 1 79.12 24 ARG B O 1
ATOM 1013 N N . TRP B 1 25 ? 7.875 0.899 -8.844 1 79.06 25 TRP B N 1
ATOM 1014 C CA . TRP B 1 25 ? 6.656 0.111 -8.969 1 79.06 25 TRP B CA 1
ATOM 1015 C C . TRP B 1 25 ? 5.664 0.791 -9.906 1 79.06 25 TRP B C 1
ATOM 1017 O O . TRP B 1 25 ? 4.969 0.122 -10.68 1 79.06 25 TRP B O 1
ATOM 1027 N N . ALA B 1 26 ? 5.621 2.021 -9.875 1 76.12 26 ALA B N 1
ATOM 1028 C CA . ALA B 1 26 ? 4.648 2.812 -10.633 1 76.12 26 ALA B CA 1
ATOM 1029 C C . ALA B 1 26 ? 5.082 2.979 -12.086 1 76.12 26 ALA B C 1
ATOM 1031 O O . ALA B 1 26 ? 4.285 3.375 -12.938 1 76.12 26 ALA B O 1
ATOM 1032 N N . ALA B 1 27 ? 6.352 2.699 -12.367 1 81.38 27 ALA B N 1
ATOM 1033 C CA . ALA B 1 27 ? 6.855 2.824 -13.734 1 81.38 27 ALA B CA 1
ATOM 1034 C C . ALA B 1 27 ? 6.156 1.843 -14.672 1 81.38 27 ALA B C 1
ATOM 1036 O O . ALA B 1 27 ? 5.57 0.855 -14.219 1 81.38 27 ALA B O 1
ATOM 1037 N N . SER B 1 28 ? 6.184 2.201 -15.883 1 81.12 28 SER B N 1
ATOM 1038 C CA . SER B 1 28 ? 5.574 1.347 -16.891 1 81.12 28 SER B CA 1
ATOM 1039 C C . SER B 1 28 ? 6.281 -0.002 -16.984 1 81.12 28 SER B C 1
ATOM 1041 O O . SER B 1 28 ? 7.508 -0.074 -16.859 1 81.12 28 SER B O 1
ATOM 1043 N N . SER B 1 29 ? 5.473 -1.118 -17.109 1 77 29 SER B N 1
ATOM 1044 C CA . SER B 1 29 ? 6.039 -2.441 -17.359 1 77 29 SER B CA 1
ATOM 1045 C C . SER B 1 29 ? 6.66 -2.531 -18.75 1 77 29 SER B C 1
ATOM 1047 O O . SER B 1 29 ? 6.355 -1.716 -19.625 1 77 29 SER B O 1
ATOM 1049 N N . ALA B 1 30 ? 7.578 -3.361 -18.906 1 78 30 ALA B N 1
ATOM 1050 C CA . ALA B 1 30 ? 8.273 -3.527 -20.172 1 78 30 ALA B CA 1
ATOM 1051 C C . ALA B 1 30 ? 7.301 -3.896 -21.281 1 78 30 ALA B C 1
ATOM 1053 O O . ALA B 1 30 ? 7.559 -3.615 -22.453 1 78 30 ALA B O 1
ATOM 1054 N N . SER B 1 31 ? 6.203 -4.395 -20.875 1 67.81 31 SER B N 1
ATOM 1055 C CA . SER B 1 31 ? 5.234 -4.824 -21.891 1 67.81 31 SER B CA 1
ATOM 1056 C C . SER B 1 31 ? 4.402 -3.648 -22.391 1 67.81 31 SER B C 1
ATOM 1058 O O . SER B 1 31 ? 3.693 -3.766 -23.391 1 67.81 31 SER B O 1
ATOM 1060 N N . GLY B 1 32 ? 4.559 -2.443 -21.797 1 68.69 32 GLY B N 1
ATOM 1061 C CA . GLY B 1 32 ? 3.922 -1.207 -22.219 1 68.69 32 GLY B CA 1
ATOM 1062 C C . GLY B 1 32 ? 2.506 -1.059 -21.703 1 68.69 32 GLY B C 1
ATOM 1063 O O . GLY B 1 32 ? 1.89 -0.001 -21.859 1 68.69 32 GLY B O 1
ATOM 1064 N N . THR B 1 33 ? 1.904 -2.166 -21.172 1 72.44 33 THR B N 1
ATOM 1065 C CA . THR B 1 33 ? 0.545 -2.027 -20.656 1 72.44 33 THR B CA 1
ATOM 1066 C C . THR B 1 33 ? 0.539 -2.039 -19.125 1 72.44 33 THR B C 1
ATOM 1068 O O . THR B 1 33 ? 0.872 -3.051 -18.516 1 72.44 33 THR B O 1
ATOM 1071 N N . GLY B 1 34 ? 0.372 -0.896 -18.656 1 76.19 34 GLY B N 1
ATOM 1072 C CA . GLY B 1 34 ? 0.231 -0.771 -17.219 1 76.19 34 GLY B CA 1
ATOM 1073 C C . GLY B 1 34 ? 1.558 -0.601 -16.5 1 76.19 34 GLY B C 1
ATOM 1074 O O . GLY B 1 34 ? 2.607 -0.512 -17.141 1 76.19 34 GLY B O 1
ATOM 1075 N N . THR B 1 35 ? 1.537 -0.609 -15.18 1 79.31 35 THR B N 1
ATOM 1076 C CA . THR B 1 35 ? 2.729 -0.43 -14.352 1 79.31 35 THR B CA 1
ATOM 1077 C C . THR B 1 35 ? 3.336 -1.779 -13.977 1 79.31 35 THR B C 1
ATOM 1079 O O . THR B 1 35 ? 2.725 -2.826 -14.211 1 79.31 35 THR B O 1
ATOM 1082 N N . ARG B 1 36 ? 4.543 -1.738 -13.516 1 84 36 ARG B N 1
ATOM 1083 C CA . ARG B 1 36 ? 5.164 -2.939 -12.969 1 84 36 ARG B CA 1
ATOM 1084 C C . ARG B 1 36 ? 4.332 -3.514 -11.828 1 84 36 ARG B C 1
ATOM 1086 O O . ARG B 1 36 ? 4.211 -4.734 -11.688 1 84 36 ARG B O 1
ATOM 1093 N N . ALA B 1 37 ? 3.648 -2.627 -11.062 1 82.81 37 ALA B N 1
ATOM 1094 C CA . ALA B 1 37 ? 2.77 -3.059 -9.977 1 82.81 37 ALA B CA 1
ATOM 1095 C C . ALA B 1 37 ? 1.561 -3.814 -10.516 1 82.81 37 ALA B C 1
ATOM 1097 O O . ALA B 1 37 ? 1.148 -4.828 -9.953 1 82.81 37 ALA B O 1
ATOM 1098 N N . ASP B 1 38 ? 1.073 -3.33 -11.625 1 82.5 38 ASP B N 1
ATOM 1099 C CA . ASP B 1 38 ? -0.063 -4.004 -12.25 1 82.5 38 ASP B CA 1
ATOM 1100 C C . ASP B 1 38 ? 0.307 -5.418 -12.688 1 82.5 38 ASP B C 1
ATOM 1102 O O . ASP B 1 38 ? -0.462 -6.359 -12.469 1 82.5 38 ASP B O 1
ATOM 1106 N N . ARG B 1 39 ? 1.437 -5.488 -13.297 1 85.56 39 ARG B N 1
ATOM 1107 C CA . ARG B 1 39 ? 1.896 -6.789 -13.773 1 85.56 39 ARG B CA 1
ATOM 1108 C C . ARG B 1 39 ? 2.135 -7.746 -12.602 1 85.56 39 ARG B C 1
ATOM 1110 O O . ARG B 1 39 ? 1.802 -8.93 -12.688 1 85.56 39 ARG B O 1
ATOM 1117 N N . PHE B 1 40 ? 2.721 -7.27 -11.555 1 87.25 40 PHE B N 1
ATOM 1118 C CA . PHE B 1 40 ? 2.98 -8.086 -10.375 1 87.25 40 PHE B CA 1
ATOM 1119 C C . PHE B 1 40 ? 1.674 -8.516 -9.719 1 87.25 40 PHE B C 1
ATOM 1121 O O . PHE B 1 40 ? 1.516 -9.68 -9.344 1 87.25 40 PHE B O 1
ATOM 1128 N N . HIS B 1 41 ? 0.703 -7.613 -9.609 1 86.75 41 HIS B N 1
ATOM 1129 C CA . HIS B 1 41 ? -0.595 -7.938 -9.023 1 86.75 41 HIS B CA 1
ATOM 1130 C C . HIS B 1 41 ? -1.322 -8.992 -9.852 1 86.75 41 HIS B C 1
ATOM 1132 O O . HIS B 1 41 ? -1.984 -9.875 -9.297 1 86.75 41 HIS B O 1
ATOM 1138 N N . ALA B 1 42 ? -1.207 -8.922 -11.141 1 88.06 42 ALA B N 1
ATOM 1139 C CA . ALA B 1 42 ? -1.812 -9.93 -12.008 1 88.06 42 ALA B CA 1
ATOM 1140 C C . ALA B 1 42 ? -1.248 -11.32 -11.719 1 88.06 42 ALA B C 1
ATOM 1142 O O . ALA B 1 42 ? -1.986 -12.305 -11.711 1 88.06 42 ALA B O 1
ATOM 1143 N N . LEU B 1 43 ? 0.055 -11.344 -11.492 1 92.12 43 LEU B N 1
ATOM 1144 C CA . LEU B 1 43 ? 0.666 -12.609 -11.109 1 92.12 43 LEU B CA 1
ATOM 1145 C C . LEU B 1 43 ? 0.07 -13.125 -9.805 1 92.12 43 LEU B C 1
ATOM 1147 O O . LEU B 1 43 ? -0.324 -14.289 -9.719 1 92.12 43 LEU B O 1
ATOM 1151 N N . VAL B 1 44 ? -0.019 -12.312 -8.797 1 89.88 44 VAL B N 1
ATOM 1152 C CA . VAL B 1 44 ? -0.564 -12.688 -7.5 1 89.88 44 VAL B CA 1
ATOM 1153 C C . VAL B 1 44 ? -1.983 -13.227 -7.672 1 89.88 44 VAL B C 1
ATOM 1155 O O . VAL B 1 44 ? -2.318 -14.289 -7.145 1 89.88 44 VAL B O 1
ATOM 1158 N N . GLN B 1 45 ? -2.791 -12.492 -8.43 1 88.94 45 GLN B N 1
ATOM 1159 C CA . GLN B 1 45 ? -4.168 -12.922 -8.656 1 88.94 45 GLN B CA 1
ATOM 1160 C C . GLN B 1 45 ? -4.215 -14.281 -9.336 1 88.94 45 GLN B C 1
ATOM 1162 O O . GLN B 1 45 ? -4.992 -15.156 -8.938 1 88.94 45 GLN B O 1
ATOM 1167 N N . GLU B 1 46 ? -3.418 -14.43 -10.375 1 93.88 46 GLU B N 1
ATOM 1168 C CA . GLU B 1 46 ? -3.404 -15.688 -11.117 1 93.88 46 GLU B CA 1
ATOM 1169 C C . GLU B 1 46 ? -3.025 -16.859 -10.211 1 93.88 46 GLU B C 1
ATOM 1171 O O . GLU B 1 46 ? -3.641 -17.922 -10.281 1 93.88 46 GLU B O 1
ATOM 1176 N N . LEU B 1 47 ? -2.082 -16.688 -9.383 1 94.94 47 LEU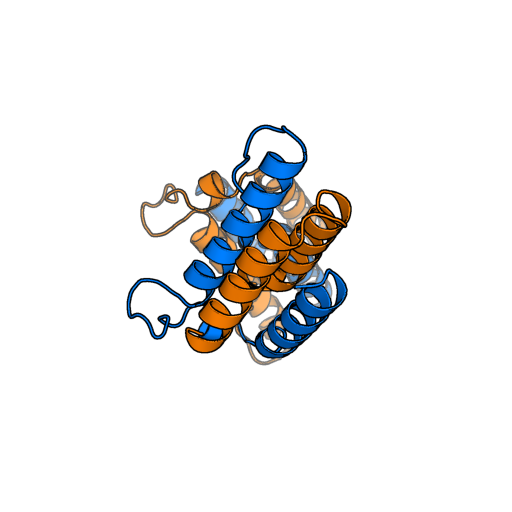 B N 1
ATOM 1177 C CA . LEU B 1 47 ? -1.642 -17.781 -8.523 1 94.94 47 LEU B CA 1
ATOM 1178 C C . LEU B 1 47 ? -2.648 -18.031 -7.402 1 94.94 47 LEU B C 1
ATOM 1180 O O . LEU B 1 47 ? -2.861 -19.188 -7 1 94.94 47 LEU B O 1
ATOM 1184 N N . ALA B 1 48 ? -3.271 -17.031 -6.891 1 92.19 48 ALA B N 1
ATOM 1185 C CA . ALA B 1 48 ? -4.367 -17.203 -5.941 1 92.19 48 ALA B CA 1
ATOM 1186 C C . ALA B 1 48 ? -5.508 -18 -6.559 1 92.19 48 ALA B C 1
ATOM 1188 O O . ALA B 1 48 ? -6.09 -18.875 -5.902 1 92.19 48 ALA B O 1
ATOM 1189 N N . ASP B 1 49 ? -5.801 -17.672 -7.789 1 93.56 49 ASP B N 1
ATOM 1190 C CA . ASP B 1 49 ? -6.836 -18.406 -8.508 1 93.56 49 ASP B CA 1
ATOM 1191 C C . ASP B 1 49 ? -6.48 -19.891 -8.625 1 93.56 49 ASP B C 1
ATOM 1193 O O . ASP B 1 49 ? -7.336 -20.75 -8.438 1 93.56 49 ASP B O 1
ATOM 1197 N N . GLN B 1 50 ? -5.27 -20.172 -8.953 1 93.5 50 GLN B N 1
ATOM 1198 C CA . GLN B 1 50 ? -4.832 -21.562 -9.086 1 93.5 50 GLN B CA 1
ATOM 1199 C C . GLN B 1 50 ? -4.93 -22.297 -7.75 1 93.5 50 GLN B C 1
ATOM 1201 O O . GLN B 1 50 ? -5.301 -23.469 -7.711 1 93.5 50 GLN B O 1
ATOM 1206 N N . ALA B 1 51 ? -4.609 -21.641 -6.676 1 92.75 51 ALA B N 1
ATOM 1207 C CA . ALA B 1 51 ? -4.75 -22.234 -5.352 1 92.75 51 ALA B CA 1
ATOM 1208 C C . ALA B 1 51 ? -6.211 -22.547 -5.035 1 92.75 51 ALA B C 1
ATOM 1210 O O . ALA B 1 51 ? -6.535 -23.625 -4.551 1 92.75 51 ALA B O 1
ATOM 1211 N N . ALA B 1 52 ? -7.02 -21.578 -5.309 1 92.5 52 ALA B N 1
ATOM 1212 C CA . ALA B 1 52 ? -8.453 -21.766 -5.086 1 92.5 52 ALA B CA 1
ATOM 1213 C C . ALA B 1 52 ? -8.984 -22.953 -5.898 1 92.5 52 ALA B C 1
ATOM 1215 O O . ALA B 1 52 ? -9.719 -23.797 -5.371 1 92.5 52 ALA B O 1
ATOM 1216 N N . ASP B 1 53 ? -8.617 -23 -7.199 1 94.25 53 ASP B N 1
ATOM 1217 C CA . ASP B 1 53 ? -9.031 -24.094 -8.062 1 94.25 53 ASP B CA 1
ATOM 1218 C C . ASP B 1 53 ? -8.586 -25.438 -7.5 1 94.25 53 ASP B C 1
ATOM 1220 O O . ASP B 1 53 ? -9.352 -26.406 -7.504 1 94.25 53 ASP B O 1
ATOM 1224 N N . ALA B 1 54 ? -7.395 -25.5 -7.059 1 92.44 54 ALA B N 1
ATOM 1225 C CA . ALA B 1 54 ? -6.824 -26.734 -6.543 1 92.44 54 ALA B CA 1
ATOM 1226 C C . ALA B 1 54 ? -7.582 -27.219 -5.309 1 92.44 54 ALA B C 1
ATOM 1228 O O . ALA B 1 54 ? -7.676 -28.422 -5.062 1 92.44 54 ALA B O 1
ATOM 1229 N N . GLU B 1 55 ? -8.109 -26.203 -4.59 1 92.94 55 GLU B N 1
ATOM 1230 C CA . GLU B 1 55 ? -8.836 -26.516 -3.365 1 92.94 55 GLU B CA 1
ATOM 1231 C C . GLU B 1 55 ? -10.336 -26.609 -3.619 1 92.94 55 GLU B C 1
ATOM 1233 O O . GLU B 1 55 ? -11.117 -26.812 -2.688 1 92.94 55 GLU B O 1
ATOM 1238 N N . ASP B 1 56 ? -10.789 -26.438 -4.816 1 94.31 56 ASP B N 1
ATOM 1239 C CA . ASP B 1 56 ? -12.203 -26.406 -5.172 1 94.31 56 ASP B CA 1
ATOM 1240 C C . ASP B 1 56 ? -12.945 -25.328 -4.387 1 94.31 56 ASP B C 1
ATOM 1242 O O . ASP B 1 56 ? -14 -25.578 -3.812 1 94.31 56 ASP B O 1
ATOM 1246 N N . GLN B 1 57 ? -12.234 -24.25 -4.195 1 90.44 57 GLN B N 1
ATOM 1247 C CA . GLN B 1 57 ? -12.812 -23.062 -3.574 1 90.44 57 GLN B CA 1
ATOM 1248 C C . GLN B 1 57 ? -13.109 -21.984 -4.613 1 90.44 57 GLN B C 1
ATOM 1250 O O . GLN B 1 57 ? -12.508 -21.969 -5.688 1 90.44 57 GLN B O 1
ATOM 1255 N N . PRO B 1 58 ? -14.07 -21.156 -4.445 1 94.38 58 PRO B N 1
ATOM 1256 C CA . PRO B 1 58 ? -14.336 -20.062 -5.375 1 94.38 58 PRO B CA 1
ATOM 1257 C C . PRO B 1 58 ? -13.156 -19.094 -5.492 1 94.38 58 PRO B C 1
ATOM 1259 O O . PRO B 1 58 ? -12.469 -18.828 -4.504 1 94.38 58 PRO B O 1
ATOM 1262 N N . ARG B 1 59 ? -12.836 -18.766 -6.691 1 90 59 ARG B N 1
ATOM 1263 C CA . ARG B 1 59 ? -11.859 -17.719 -6.918 1 90 59 ARG B CA 1
ATOM 1264 C C . ARG B 1 59 ? -12.32 -16.406 -6.301 1 90 59 ARG B C 1
ATOM 1266 O O . ARG B 1 59 ? -13.516 -16.078 -6.328 1 90 59 ARG B O 1
ATOM 1273 N N . ARG B 1 60 ? -11.406 -15.758 -5.625 1 85.88 60 ARG B N 1
ATOM 1274 C CA . ARG B 1 60 ? -11.68 -14.453 -5.031 1 85.88 60 ARG B CA 1
ATOM 1275 C C . ARG B 1 60 ? -10.664 -13.414 -5.508 1 85.88 60 ARG B C 1
ATOM 1277 O O . ARG B 1 60 ? -9.508 -13.742 -5.773 1 85.88 60 ARG B O 1
ATOM 1284 N N . ALA B 1 61 ? -11.125 -12.219 -5.719 1 83.69 61 ALA B N 1
ATOM 1285 C CA . ALA B 1 61 ? -10.219 -11.133 -6.078 1 83.69 61 ALA B CA 1
ATOM 1286 C C . ALA B 1 61 ? -9.227 -10.852 -4.953 1 83.69 61 ALA B C 1
ATOM 1288 O O . ALA B 1 61 ? -9.609 -10.773 -3.783 1 83.69 61 ALA B O 1
ATOM 1289 N N . VAL B 1 62 ? -7.875 -10.867 -5.242 1 78.19 62 VAL B N 1
ATOM 1290 C CA . VAL B 1 62 ? -6.875 -10.445 -4.27 1 78.19 62 VAL B CA 1
ATOM 1291 C C . VAL B 1 62 ? -6.902 -8.922 -4.121 1 78.19 62 VAL B C 1
ATOM 1293 O O . VAL B 1 62 ? -6.703 -8.195 -5.094 1 78.19 62 VAL B O 1
ATOM 1296 N N . PRO B 1 63 ? -7.152 -8.461 -2.914 1 68 63 PRO B N 1
ATOM 1297 C CA . PRO B 1 63 ? -7.234 -7.012 -2.727 1 68 63 PRO B CA 1
ATOM 1298 C C . PRO B 1 63 ? -5.922 -6.301 -3.041 1 68 63 PRO B C 1
ATOM 1300 O O . PRO B 1 63 ? -4.844 -6.84 -2.771 1 68 63 PRO B O 1
ATOM 1303 N N . ARG B 1 64 ? -5.891 -5.352 -3.934 1 63.16 64 ARG B N 1
ATOM 1304 C CA . ARG B 1 64 ? -4.727 -4.488 -4.105 1 63.16 64 ARG B CA 1
ATOM 1305 C C . ARG B 1 64 ? -4.504 -3.621 -2.871 1 63.16 64 ARG B C 1
ATOM 1307 O O . ARG B 1 64 ? -5.402 -2.887 -2.451 1 63.16 64 ARG B O 1
ATOM 1314 N N . LEU B 1 65 ? -3.922 -4.203 -1.885 1 52.38 65 LEU B N 1
ATOM 1315 C CA . LEU B 1 65 ? -3.711 -3.408 -0.68 1 52.38 65 LEU B CA 1
ATOM 1316 C C . LEU B 1 65 ? -3.201 -2.014 -1.03 1 52.38 65 LEU B C 1
ATOM 1318 O O . LEU B 1 65 ? -2.326 -1.865 -1.885 1 52.38 65 LEU B O 1
ATOM 1322 N N . SER B 1 66 ? -4.059 -1.215 -1.211 1 53.47 66 SER B N 1
ATOM 1323 C CA . SER B 1 66 ? -3.746 0.176 -1.521 1 53.47 66 SER B CA 1
ATOM 1324 C C . SER B 1 66 ? -2.814 0.78 -0.475 1 53.47 66 SER B C 1
ATOM 1326 O O . SER B 1 66 ? -3.023 0.598 0.727 1 53.47 66 SER B O 1
ATOM 1328 N N . PRO B 1 67 ? -1.609 1.106 -0.856 1 58.56 67 PRO B N 1
ATOM 1329 C CA . PRO B 1 67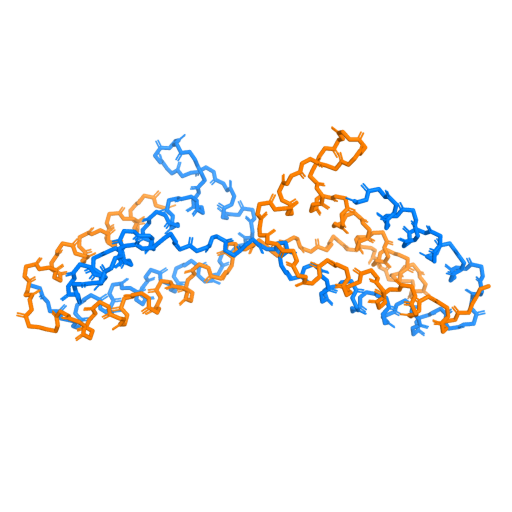 ? -0.773 1.904 0.044 1 58.56 67 PRO B CA 1
ATOM 1330 C C . PRO B 1 67 ? -1.58 2.914 0.858 1 58.56 67 PRO B C 1
ATOM 1332 O O . PRO B 1 67 ? -1.146 3.33 1.936 1 58.56 67 PRO B O 1
ATOM 1335 N N . ASP B 1 68 ? -2.803 3.184 0.42 1 65.44 68 ASP B N 1
ATOM 1336 C CA . ASP B 1 68 ? -3.648 4.188 1.062 1 65.44 68 ASP B CA 1
ATOM 1337 C C . ASP B 1 68 ? -4.113 3.713 2.436 1 65.44 68 ASP B C 1
ATOM 1339 O O . ASP B 1 68 ? -4.371 4.527 3.324 1 65.44 68 ASP B O 1
ATOM 1343 N N . THR B 1 69 ? -3.873 2.357 2.641 1 67.88 69 THR B N 1
ATOM 1344 C CA . THR B 1 69 ? -4.34 1.826 3.916 1 67.88 69 THR B CA 1
ATOM 1345 C C . THR B 1 69 ? -3.342 2.131 5.027 1 67.88 69 THR B C 1
ATOM 1347 O O . THR B 1 69 ? -3.676 2.043 6.211 1 67.88 69 THR B O 1
ATOM 1350 N N . ALA B 1 70 ? -2.193 2.568 4.727 1 71.56 70 ALA B N 1
ATOM 1351 C CA . ALA B 1 70 ? -1.196 2.926 5.73 1 71.56 70 ALA B CA 1
ATOM 1352 C C . ALA B 1 70 ? -1.282 4.406 6.086 1 71.56 70 ALA B C 1
ATOM 1354 O O . ALA B 1 70 ? -0.703 4.848 7.082 1 71.56 70 ALA B O 1
ATOM 1355 N N . LEU B 1 71 ? -2.1 5.172 5.324 1 80.31 71 LEU B N 1
ATOM 1356 C CA . LEU B 1 71 ? -2.143 6.625 5.473 1 80.31 71 LEU B CA 1
ATOM 1357 C C . LEU B 1 71 ? -2.65 7.016 6.855 1 80.31 71 LEU B C 1
ATOM 1359 O O . LEU B 1 71 ? -2.111 7.93 7.484 1 80.31 71 LEU B O 1
ATOM 1363 N N . PRO B 1 72 ? -3.621 6.289 7.461 1 83.06 72 PRO B N 1
ATOM 1364 C CA . PRO B 1 72 ? -4.062 6.668 8.805 1 83.06 72 PRO B CA 1
ATOM 1365 C C . PRO B 1 72 ? -2.953 6.535 9.852 1 83.06 72 PRO B C 1
ATOM 1367 O O . PRO B 1 72 ? -2.781 7.422 10.688 1 83.06 72 PRO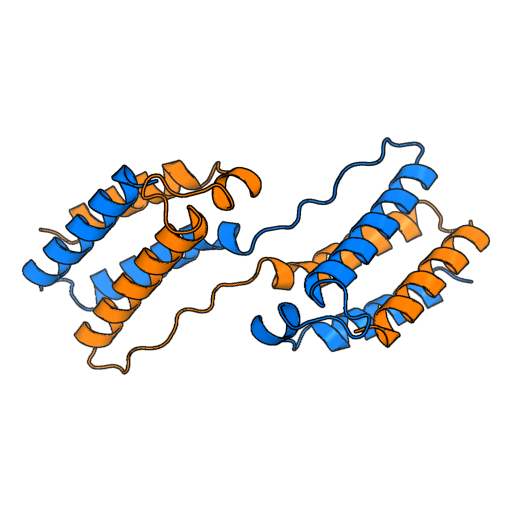 B O 1
ATOM 1370 N N . ASP B 1 73 ? -2.094 5.484 9.797 1 80.69 73 ASP B N 1
ATOM 1371 C CA . ASP B 1 73 ? -0.992 5.301 10.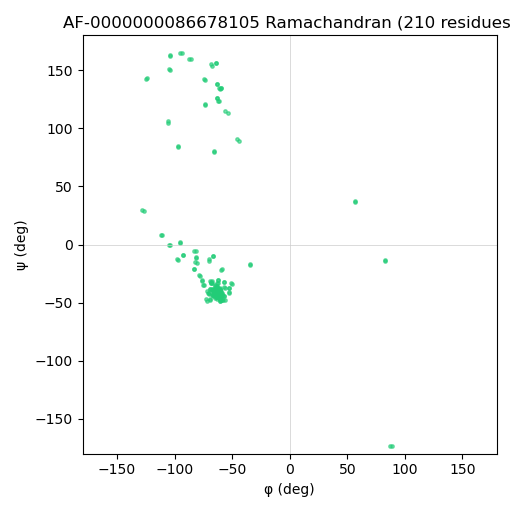734 1 80.69 73 ASP B CA 1
ATOM 1372 C C . ASP B 1 73 ? 0.093 6.355 10.523 1 80.69 73 ASP B C 1
ATOM 1374 O O . ASP B 1 73 ? 0.708 6.824 11.477 1 80.69 73 ASP B O 1
ATOM 1378 N N . GLN B 1 74 ? 0.365 6.703 9.242 1 82.44 74 GLN B N 1
ATOM 1379 C CA . GLN B 1 74 ? 1.315 7.773 8.953 1 82.44 74 GLN B CA 1
ATOM 1380 C C . GLN B 1 74 ? 0.832 9.102 9.516 1 82.44 74 GLN B C 1
ATOM 1382 O O . GLN B 1 74 ? 1.624 9.883 10.055 1 82.44 74 GLN B O 1
ATOM 1387 N N . LEU B 1 75 ? -0.511 9.383 9.438 1 89.62 75 LEU B N 1
ATOM 1388 C CA . LEU B 1 75 ? -1.057 10.602 10.023 1 89.62 75 LEU B CA 1
ATOM 1389 C C . LEU B 1 75 ? -0.813 10.641 11.531 1 89.62 75 LEU B C 1
ATOM 1391 O O . LEU B 1 75 ? -0.394 11.664 12.07 1 89.62 75 LEU B O 1
ATOM 1395 N N . LYS B 1 76 ? -0.927 9.516 12.273 1 91.19 76 LYS B N 1
ATOM 1396 C CA . LYS B 1 76 ? -0.673 9.461 13.711 1 91.19 76 LYS B CA 1
ATOM 1397 C C . LYS B 1 76 ? 0.774 9.828 14.031 1 91.19 76 LYS B C 1
ATOM 1399 O O . LYS B 1 76 ? 1.038 10.602 14.953 1 91.19 76 LYS B O 1
ATOM 1404 N N . VAL B 1 77 ? 1.645 9.398 13.219 1 86.81 77 VAL B N 1
ATOM 1405 C CA . VAL B 1 77 ? 3.066 9.594 13.484 1 86.81 77 VAL B CA 1
ATOM 1406 C C . VAL B 1 77 ? 3.434 11.062 13.266 1 86.81 77 VAL B C 1
ATOM 1408 O O . VAL B 1 77 ? 4.082 11.672 14.117 1 86.81 77 VAL B O 1
ATOM 1411 N N . VAL B 1 78 ? 2.986 11.641 12.141 1 91.69 78 VAL B N 1
ATOM 1412 C CA . VAL B 1 78 ? 3.398 13.008 11.852 1 91.69 78 VAL B CA 1
ATOM 1413 C C . VAL B 1 78 ? 2.748 13.961 12.844 1 91.69 78 VAL B C 1
ATOM 1415 O O . VAL B 1 78 ? 3.338 14.984 13.211 1 91.69 78 VAL B O 1
ATOM 1418 N N . VAL B 1 79 ? 1.562 13.641 13.32 1 94.69 79 VAL B N 1
ATOM 1419 C CA . VAL B 1 79 ? 0.905 14.484 14.312 1 94.69 79 VAL B CA 1
ATOM 1420 C C . VAL B 1 79 ? 1.625 14.352 15.656 1 94.69 79 VAL B C 1
ATOM 1422 O O . VAL B 1 79 ? 1.849 15.344 16.344 1 94.69 79 VAL B O 1
ATOM 1425 N N . ALA B 1 80 ? 2.061 13.125 16.047 1 93.19 80 ALA B N 1
ATOM 1426 C CA . ALA B 1 80 ? 2.842 12.93 17.266 1 93.19 80 ALA B CA 1
ATOM 1427 C C . ALA B 1 80 ? 4.145 13.719 17.219 1 93.19 80 ALA B C 1
ATOM 1429 O O . ALA B 1 80 ? 4.535 14.359 18.203 1 93.19 80 ALA B O 1
ATOM 1430 N N . ASP B 1 81 ? 4.812 13.664 16.078 1 90.56 81 ASP B N 1
ATOM 1431 C CA . ASP B 1 81 ? 6.043 14.43 15.891 1 90.56 81 ASP B CA 1
ATOM 1432 C C . ASP B 1 81 ? 5.781 15.93 16.031 1 90.56 81 ASP B C 1
ATOM 1434 O O . ASP B 1 81 ? 6.566 16.641 16.672 1 90.56 81 ASP B O 1
ATOM 1438 N N . LEU B 1 82 ? 4.703 16.453 15.406 1 94.62 82 LEU B N 1
ATOM 1439 C CA . LEU B 1 82 ? 4.363 17.859 15.461 1 94.62 82 LEU B CA 1
ATOM 1440 C C . LEU B 1 82 ? 4.043 18.297 16.891 1 94.62 82 LEU B C 1
ATOM 1442 O O . LEU B 1 82 ? 4.504 19.344 17.344 1 94.62 82 LEU B O 1
ATOM 1446 N N . ILE B 1 83 ? 3.307 17.5 17.562 1 95.06 83 ILE B N 1
ATOM 1447 C CA . ILE B 1 83 ? 2.955 17.797 18.938 1 95.06 83 ILE B CA 1
ATOM 1448 C C . ILE B 1 83 ? 4.223 17.875 19.781 1 95.06 83 ILE B C 1
ATOM 1450 O O . ILE B 1 83 ? 4.379 18.781 20.609 1 95.06 83 ILE B O 1
ATOM 1454 N N . ALA B 1 84 ? 5.105 16.922 19.562 1 93.31 84 ALA B N 1
ATOM 1455 C CA . ALA B 1 84 ? 6.367 16.906 20.312 1 93.31 84 ALA B CA 1
ATOM 1456 C C . ALA B 1 84 ? 7.195 18.141 20 1 93.31 84 ALA B C 1
ATOM 1458 O O . ALA B 1 84 ? 7.77 18.75 20.906 1 93.31 84 ALA B O 1
ATOM 1459 N N . ALA B 1 85 ? 7.238 18.531 18.781 1 92.94 85 ALA B N 1
ATOM 1460 C CA . ALA B 1 85 ? 8.102 19.609 18.328 1 92.94 85 ALA B CA 1
ATOM 1461 C C . ALA B 1 85 ? 7.496 20.969 18.672 1 92.94 85 ALA B C 1
ATOM 1463 O O . ALA B 1 85 ? 8.219 21.953 18.844 1 92.94 85 ALA B O 1
ATOM 1464 N N . ALA B 1 86 ? 6.172 21.047 18.797 1 94.25 86 ALA B N 1
ATOM 1465 C CA . ALA B 1 86 ? 5.5 22.344 18.906 1 94.25 86 ALA B CA 1
ATOM 1466 C C . ALA B 1 86 ? 4.578 22.375 20.125 1 94.25 86 ALA B C 1
ATOM 1468 O O . ALA B 1 86 ? 3.537 23.047 20.094 1 94.25 86 ALA B O 1
ATOM 1469 N N . ARG B 1 87 ? 4.91 21.656 21.109 1 91.31 87 ARG B N 1
ATOM 1470 C CA . ARG B 1 87 ? 4.047 21.438 22.266 1 91.31 87 ARG B CA 1
ATOM 1471 C C . ARG B 1 87 ? 3.525 22.766 22.812 1 91.31 87 ARG B C 1
ATOM 1473 O O . ARG B 1 87 ? 2.361 22.859 23.203 1 91.31 87 ARG B O 1
ATOM 1480 N N . ASP B 1 88 ? 4.352 23.875 22.734 1 92.38 88 ASP B N 1
ATOM 1481 C CA . ASP B 1 88 ? 3.965 25.141 23.359 1 92.38 88 ASP B CA 1
ATOM 1482 C C . ASP B 1 88 ? 3.666 26.203 22.297 1 92.38 88 ASP B C 1
ATOM 1484 O O . ASP B 1 88 ? 3.525 27.375 22.625 1 92.38 88 ASP B O 1
ATOM 1488 N N . ASP B 1 89 ? 3.615 25.875 21.078 1 93.94 89 ASP B N 1
ATOM 1489 C CA . ASP B 1 89 ? 3.295 26.766 19.953 1 93.94 89 ASP B CA 1
ATOM 1490 C C . ASP B 1 89 ? 1.823 26.641 19.562 1 93.94 89 ASP B C 1
ATOM 1492 O O . ASP B 1 89 ? 1.481 25.969 18.609 1 93.94 89 ASP B O 1
ATOM 1496 N N . GLU B 1 90 ? 0.999 27.391 20.281 1 95 90 GLU B N 1
ATOM 1497 C CA . GLU B 1 90 ? -0.45 27.281 20.141 1 95 90 GLU B CA 1
ATOM 1498 C C . GLU B 1 90 ? -0.9 27.672 18.734 1 95 90 GLU B C 1
ATOM 1500 O O . GLU B 1 90 ? -1.847 27.094 18.203 1 95 90 GLU B O 1
ATOM 1505 N N . ALA B 1 91 ? -0.213 28.672 18.188 1 95.5 91 ALA B N 1
ATOM 1506 C CA . ALA B 1 91 ? -0.587 29.109 16.844 1 95.5 91 ALA B CA 1
ATOM 1507 C C . ALA B 1 91 ? -0.359 28 15.812 1 95.5 91 ALA B C 1
ATOM 1509 O O . ALA B 1 91 ? -1.205 27.766 14.945 1 95.5 91 ALA B O 1
ATOM 1510 N N . ARG B 1 92 ? 0.791 27.359 15.953 1 93.69 92 ARG B N 1
ATOM 1511 C CA . ARG B 1 92 ? 1.115 26.266 15.039 1 93.69 92 ARG B CA 1
ATOM 1512 C C . ARG B 1 92 ? 0.148 25.109 15.203 1 93.69 92 ARG B C 1
ATOM 1514 O O . ARG B 1 92 ? -0.308 24.516 14.219 1 93.69 92 ARG B O 1
ATOM 1521 N N . LEU B 1 93 ? -0.215 24.797 16.375 1 96.19 93 LEU B N 1
ATOM 1522 C CA . LEU B 1 93 ? -1.149 23.719 16.656 1 96.19 93 LEU B CA 1
ATOM 1523 C C . LEU B 1 93 ? -2.551 24.062 16.156 1 96.19 93 LEU B C 1
ATOM 1525 O O . LEU B 1 93 ? -3.287 23.188 15.703 1 96.19 93 LEU B O 1
ATOM 1529 N N . ALA B 1 94 ? -2.928 25.344 16.203 1 96.12 94 ALA B N 1
ATOM 1530 C CA . ALA B 1 94 ? -4.223 25.797 15.688 1 96.12 94 ALA B CA 1
ATOM 1531 C C . ALA B 1 94 ? -4.312 25.609 14.18 1 96.12 94 ALA B C 1
ATOM 1533 O O . ALA B 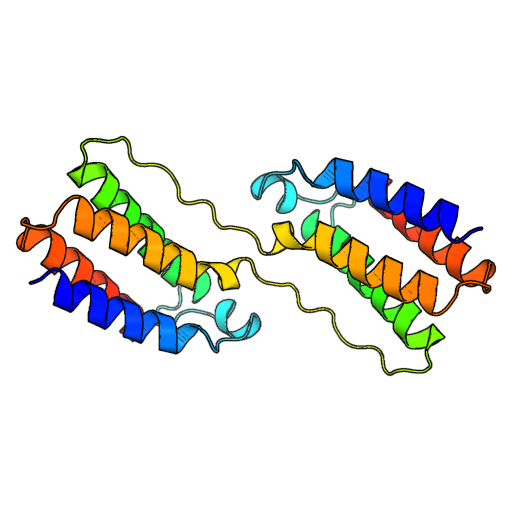1 94 ? -5.344 25.172 13.664 1 96.12 94 ALA B O 1
ATOM 1534 N N . VAL B 1 95 ? -3.264 25.922 13.477 1 94.56 95 VAL B N 1
ATOM 1535 C CA . VAL B 1 95 ? -3.223 25.766 12.031 1 94.56 95 VAL B CA 1
ATOM 1536 C C . VAL B 1 95 ? -3.359 24.297 11.664 1 94.56 95 VAL B C 1
ATOM 1538 O O . VAL B 1 95 ? -4.133 23.938 10.766 1 94.56 95 VAL B O 1
ATOM 1541 N N . ALA B 1 96 ? -2.633 23.469 12.375 1 95.81 96 ALA B N 1
ATOM 1542 C CA . ALA B 1 96 ? -2.691 22.031 12.133 1 95.81 96 ALA B CA 1
ATOM 1543 C C . ALA B 1 96 ? -4.098 21.484 12.375 1 95.81 96 ALA B C 1
ATOM 1545 O O . ALA B 1 96 ? -4.621 20.719 11.562 1 95.81 96 ALA B O 1
ATOM 1546 N N . THR B 1 97 ? -4.734 21.859 13.445 1 95.88 97 THR B N 1
ATOM 1547 C CA . THR B 1 97 ? -6.086 21.406 13.773 1 95.88 97 THR B CA 1
ATOM 1548 C C . THR B 1 97 ? -7.074 21.844 12.695 1 95.88 97 THR B C 1
ATOM 1550 O O . THR B 1 97 ? -7.93 21.062 12.281 1 95.88 97 THR B O 1
ATOM 1553 N N . LYS B 1 98 ? -6.922 23.062 12.234 1 94.75 98 LYS B N 1
ATOM 1554 C CA . LYS B 1 98 ? -7.777 23.547 11.156 1 94.75 98 LYS B CA 1
ATOM 1555 C C . LYS B 1 98 ? -7.621 22.703 9.898 1 94.75 98 LYS B C 1
ATOM 1557 O O . LYS B 1 98 ? -8.609 22.391 9.227 1 94.75 98 LYS B O 1
ATOM 1562 N N . ARG B 1 99 ? -6.422 22.297 9.586 1 94 99 ARG B N 1
ATOM 1563 C CA . ARG B 1 99 ? -6.16 21.469 8.414 1 94 99 ARG B CA 1
ATOM 1564 C C . ARG B 1 99 ? -6.805 20.094 8.555 1 94 99 ARG B C 1
ATOM 1566 O O . ARG B 1 99 ? -7.391 19.578 7.605 1 94 99 ARG B O 1
ATOM 1573 N N . VAL B 1 100 ? -6.75 19.484 9.719 1 93.75 100 VAL B N 1
ATOM 1574 C CA . VAL B 1 100 ? -7.387 18.203 9.992 1 93.75 100 VAL B CA 1
ATOM 1575 C C . VAL B 1 100 ? -8.898 18.328 9.805 1 93.75 100 VAL B C 1
ATOM 1577 O O . VAL B 1 100 ? -9.516 17.5 9.125 1 93.75 100 VAL B O 1
ATOM 1580 N N . LEU B 1 101 ? -9.5 19.391 10.273 1 93.25 101 LEU B N 1
ATOM 1581 C CA . LEU B 1 101 ? -10.945 19.594 10.203 1 93.25 101 LEU B CA 1
ATOM 1582 C C . LEU B 1 101 ? -11.383 19.844 8.766 1 93.25 101 LEU B C 1
ATOM 1584 O O . LEU B 1 101 ? -12.422 19.328 8.328 1 93.25 101 LEU B O 1
ATOM 1588 N N . THR B 1 102 ? -10.609 20.641 8.016 1 91 102 THR B N 1
ATOM 1589 C CA . THR B 1 102 ? -10.914 20.906 6.617 1 91 102 THR B CA 1
ATOM 1590 C C . THR B 1 102 ? -10.875 19.609 5.801 1 91 102 THR B C 1
ATOM 1592 O O . THR B 1 102 ? -11.742 19.375 4.961 1 91 102 THR B O 1
ATOM 1595 N N . THR B 1 103 ? -9.891 18.75 6.105 1 90.38 103 THR B N 1
ATOM 1596 C CA . THR B 1 103 ? -9.781 17.484 5.398 1 90.38 103 THR B CA 1
ATOM 1597 C C . THR B 1 103 ? -10.953 16.578 5.738 1 90.38 103 THR B C 1
ATOM 1599 O O . THR B 1 103 ? -11.516 15.922 4.855 1 90.38 103 THR B O 1
ATOM 1602 N N . LYS 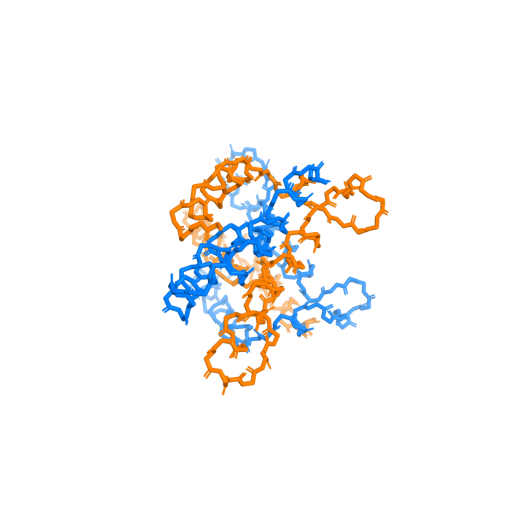B 1 104 ? -11.352 16.484 6.973 1 86.81 104 LYS B N 1
ATOM 1603 C CA . LYS B 1 104 ? -12.5 15.703 7.414 1 86.81 104 LYS B CA 1
ATOM 1604 C C . LYS B 1 104 ? -13.75 16.062 6.625 1 86.81 104 LYS B C 1
ATOM 1606 O O . LYS B 1 104 ? -14.5 15.188 6.195 1 86.81 104 LYS B O 1
ATOM 1611 N N . ARG B 1 105 ? -13.906 17.359 6.305 1 86.75 105 ARG B N 1
ATOM 1612 C CA . ARG B 1 105 ? -15.086 17.828 5.594 1 86.75 105 ARG B CA 1
ATOM 1613 C C . ARG B 1 105 ? -15.023 17.469 4.113 1 86.75 105 ARG B C 1
ATOM 1615 O O . ARG B 1 105 ? -16.047 17.266 3.475 1 86.75 105 ARG B O 1
ATOM 1622 N N . ALA B 1 106 ? -13.812 17.422 3.652 1 82.5 106 ALA B N 1
ATOM 1623 C CA . ALA B 1 106 ? -13.617 17.219 2.219 1 82.5 106 ALA B CA 1
ATOM 1624 C C . ALA B 1 106 ? -13.688 15.75 1.843 1 82.5 106 ALA B C 1
ATOM 1626 O O . ALA B 1 106 ? -13.844 15.406 0.668 1 82.5 106 ALA B O 1
ATOM 1627 N N . LEU B 1 107 ? -13.492 14.922 2.758 1 82.25 107 LEU B N 1
ATOM 1628 C CA . LEU B 1 107 ? -13.484 13.492 2.48 1 82.25 107 LEU B CA 1
ATOM 1629 C C . LEU B 1 107 ? -14.898 12.93 2.492 1 82.25 107 LEU B C 1
ATOM 1631 O O . LEU B 1 107 ? -15.234 12.062 1.683 1 82.25 107 LEU B O 1
#

Organism: NCBI:txid175570